Protein AF-A0A1J1JKP6-F1 (afdb_monomer_lite)

Secondary structure (DSSP, 8-state):
-------PPP-----TTGGGTS------HHHHHHHHHHHHHHHHHHHHHHHHHHTT-EEE--SSSSPPEEE--HHHHHHHTT--EEEHHHHHHHHEEE-S-SSSB--SEEEETTEEEETTEEEEEES-HHHHHHHHHHTHHHHTTT-BHHHHHHH-EEESSHHHHHHHHHHHHHHHHHHHHHHHHHHHHHHHHHHHHHHHH--

Radius of gyration: 25.85 Å; chains: 1; bounding box: 68×43×67 Å

Sequence (203 aa):
MRAGSDEKPAKSRIYPDDLKEFPIKNIPFKQQKPLINCVDILVEGNWEIYQYCQEGHQIKFDYDPKEPQIKINFLRVFEQLNLPTWSFLNAEPQRVEVIGDRDQPITKVKVNGDQLYLGKMPLLRSDSPLVLEYLKSYLPQFEQQGLTWTDLLSSGKIPKEDAGIEAIFAECDRLRETINRKIETLRQTYQELNQKVNQLYLV

pLDDT: mean 81.62, std 15.43, range [29.94, 96.94]

Structure (mmCIF, N/CA/C/O backbone):
data_AF-A0A1J1JKP6-F1
#
_entry.id   AF-A0A1J1JKP6-F1
#
loop_
_atom_site.group_PDB
_atom_site.id
_atom_site.type_symbol
_atom_site.label_atom_id
_atom_site.label_alt_id
_atom_site.label_comp_id
_atom_site.label_asym_id
_atom_site.label_entity_id
_atom_site.label_seq_id
_atom_site.pdbx_PDB_ins_code
_atom_site.Cartn_x
_atom_site.Cartn_y
_atom_site.Cartn_z
_atom_site.occupancy
_atom_site.B_iso_or_equiv
_atom_site.auth_seq_id
_atom_site.auth_comp_id
_atom_site.auth_asym_id
_atom_site.auth_atom_id
_atom_site.pdbx_PDB_model_num
ATOM 1 N N . MET A 1 1 ? 47.697 31.577 -7.348 1.00 42.59 1 MET A N 1
ATOM 2 C CA . MET A 1 1 ? 47.067 30.248 -7.492 1.00 42.59 1 MET A CA 1
ATOM 3 C C . MET A 1 1 ? 45.761 30.237 -6.715 1.00 42.59 1 MET A C 1
ATOM 5 O O . MET A 1 1 ? 45.803 30.342 -5.498 1.00 42.59 1 MET A O 1
ATOM 9 N N . ARG A 1 2 ? 44.620 30.163 -7.402 1.00 29.94 2 ARG A N 1
ATOM 10 C CA . ARG A 1 2 ? 43.339 29.732 -6.829 1.00 29.94 2 ARG A CA 1
ATOM 11 C C . ARG A 1 2 ? 42.618 28.940 -7.915 1.00 29.94 2 ARG A C 1
ATOM 13 O O . ARG A 1 2 ? 42.231 29.511 -8.927 1.00 29.94 2 ARG A O 1
ATOM 20 N N . ALA A 1 3 ? 42.557 27.627 -7.722 1.00 39.03 3 ALA A N 1
ATOM 21 C CA . ALA A 1 3 ? 41.694 26.738 -8.478 1.00 39.03 3 ALA A CA 1
ATOM 22 C C . ALA A 1 3 ? 40.255 26.985 -8.011 1.00 39.03 3 ALA A C 1
ATOM 24 O O . ALA A 1 3 ? 39.976 26.934 -6.815 1.00 39.03 3 ALA A O 1
ATOM 25 N N . GLY A 1 4 ? 39.378 27.305 -8.952 1.00 32.84 4 GLY A N 1
ATOM 26 C CA . GLY A 1 4 ? 37.944 27.440 -8.742 1.00 32.84 4 GLY A CA 1
ATOM 27 C C . GLY A 1 4 ? 37.257 26.961 -10.007 1.00 32.84 4 GLY A C 1
ATOM 28 O O . GLY A 1 4 ? 36.943 27.761 -10.882 1.00 32.84 4 GLY A O 1
ATOM 29 N N . SER A 1 5 ? 37.125 25.645 -10.149 1.00 39.59 5 SER A N 1
ATOM 30 C CA . SER A 1 5 ? 36.312 25.030 -11.191 1.00 39.59 5 SER A CA 1
ATOM 31 C C . SER A 1 5 ? 34.851 25.036 -10.736 1.00 39.59 5 SER A C 1
ATOM 33 O O . SER A 1 5 ? 34.348 24.034 -10.235 1.00 39.59 5 SER A O 1
ATOM 35 N N . ASP A 1 6 ? 34.179 26.177 -10.897 1.00 44.56 6 ASP A N 1
ATOM 36 C CA . ASP A 1 6 ? 32.718 26.215 -11.008 1.00 44.56 6 ASP A CA 1
ATOM 37 C C . ASP A 1 6 ? 32.351 25.737 -12.422 1.00 44.56 6 ASP A C 1
ATOM 39 O O . ASP A 1 6 ? 32.068 26.530 -13.327 1.00 44.56 6 ASP A O 1
ATOM 43 N N . GLU A 1 7 ? 32.403 24.423 -12.645 1.00 42.84 7 GLU A N 1
ATOM 44 C CA . GLU A 1 7 ? 31.813 23.820 -13.839 1.00 42.84 7 GLU A CA 1
ATOM 45 C C . GLU A 1 7 ? 30.289 23.909 -13.724 1.00 42.84 7 GLU A C 1
ATOM 47 O O . GLU A 1 7 ? 29.612 23.080 -13.117 1.00 42.84 7 GLU A O 1
ATOM 52 N N . LYS A 1 8 ? 29.730 24.970 -14.309 1.00 42.38 8 LYS A N 1
ATOM 53 C CA . LYS A 1 8 ? 28.296 25.046 -14.589 1.00 42.38 8 LYS A CA 1
ATOM 54 C C . LYS A 1 8 ? 27.924 23.873 -15.505 1.00 42.38 8 LYS A C 1
ATOM 56 O O . LYS A 1 8 ? 28.594 23.702 -16.525 1.00 42.38 8 LYS A O 1
ATOM 61 N N . PRO A 1 9 ? 26.846 23.118 -15.224 1.00 40.94 9 PRO A N 1
ATOM 62 C CA . PRO A 1 9 ? 26.402 22.071 -16.132 1.00 40.94 9 PRO A CA 1
ATOM 63 C C . PRO A 1 9 ? 26.082 22.699 -17.490 1.00 40.94 9 PRO A C 1
ATOM 65 O O . PRO A 1 9 ? 25.377 23.712 -17.573 1.00 40.94 9 PRO A O 1
ATOM 68 N N . ALA A 1 10 ? 26.652 22.123 -18.549 1.00 44.00 10 ALA A N 1
ATOM 69 C CA . ALA A 1 10 ? 26.447 22.578 -19.913 1.00 44.00 10 ALA A CA 1
ATOM 70 C C . ALA A 1 10 ? 24.941 22.630 -20.205 1.00 44.00 10 ALA A C 1
ATOM 72 O O . ALA A 1 10 ? 24.232 21.628 -20.109 1.00 44.00 10 ALA A O 1
ATOM 73 N N . LYS A 1 11 ? 24.435 23.820 -20.542 1.00 41.12 11 LYS A N 1
ATOM 74 C CA . LYS A 1 11 ? 23.071 23.968 -21.049 1.00 41.12 11 LYS A CA 1
ATOM 75 C C . LYS A 1 11 ? 23.008 23.220 -22.377 1.00 41.12 11 LYS A C 1
ATOM 77 O O . LYS A 1 11 ? 23.526 23.724 -23.368 1.00 41.12 11 LYS A O 1
ATOM 82 N N . SER A 1 12 ? 22.377 22.047 -22.389 1.00 46.66 12 SER A N 1
ATOM 83 C CA . SER A 1 12 ? 21.969 21.377 -23.624 1.00 46.66 12 SER A CA 1
ATOM 84 C C . SER A 1 12 ? 20.969 22.285 -24.340 1.00 46.66 12 SER A C 1
ATOM 86 O O . SER A 1 12 ? 19.789 22.352 -23.999 1.00 46.66 12 SER A O 1
ATOM 88 N N . ARG A 1 13 ? 21.486 23.099 -25.255 1.00 45.66 13 ARG A N 1
ATOM 89 C CA . ARG A 1 13 ? 20.724 23.914 -26.193 1.00 45.66 13 ARG A CA 1
ATOM 90 C C . ARG A 1 13 ? 21.012 23.341 -27.569 1.00 45.66 13 ARG A C 1
ATOM 92 O O . ARG A 1 13 ? 21.870 23.854 -28.268 1.00 45.66 13 ARG A O 1
ATOM 99 N N . ILE A 1 14 ? 20.343 22.242 -27.894 1.00 48.50 14 ILE A N 1
ATOM 100 C CA . ILE A 1 14 ? 20.217 21.797 -29.279 1.00 48.50 14 ILE A CA 1
ATOM 101 C C . ILE A 1 14 ? 18.978 22.513 -29.815 1.00 48.50 14 ILE A C 1
ATOM 103 O O . ILE A 1 14 ? 17.863 22.260 -29.353 1.00 48.50 14 ILE A O 1
ATOM 107 N N . TYR A 1 15 ? 19.177 23.471 -30.713 1.00 50.16 15 TYR A N 1
ATOM 108 C CA . TYR A 1 15 ? 18.112 24.170 -31.417 1.00 50.16 15 TYR A CA 1
ATOM 109 C C . TYR A 1 15 ? 17.655 23.355 -32.640 1.00 50.16 15 TYR A C 1
ATOM 111 O O . TYR A 1 15 ? 18.422 22.560 -33.180 1.00 50.16 15 TYR A O 1
ATOM 119 N N . PRO A 1 16 ? 16.414 23.542 -33.123 1.00 48.09 16 PRO A N 1
ATOM 120 C CA . PRO A 1 16 ? 15.900 22.822 -34.292 1.00 48.09 16 PRO A CA 1
ATOM 121 C C . PRO A 1 16 ? 16.746 22.988 -35.564 1.00 48.09 16 PRO A C 1
ATOM 123 O O . PRO A 1 16 ? 16.753 22.095 -36.406 1.00 48.09 16 PRO A O 1
ATOM 126 N N . ASP A 1 17 ? 17.468 24.105 -35.699 1.00 50.25 17 ASP A N 1
ATOM 127 C CA . ASP A 1 17 ? 18.387 24.332 -36.818 1.00 50.25 17 ASP A CA 1
ATOM 128 C C . ASP A 1 17 ? 19.737 23.614 -36.646 1.00 50.25 17 ASP A C 1
ATOM 130 O O . ASP A 1 17 ? 20.327 23.225 -37.652 1.00 50.25 17 ASP A O 1
ATOM 134 N N . ASP A 1 18 ? 20.161 23.304 -35.414 1.00 51.25 18 ASP A N 1
ATOM 135 C CA . ASP A 1 18 ? 21.375 22.514 -35.146 1.00 51.25 18 ASP A CA 1
ATOM 136 C C . ASP A 1 18 ? 21.209 21.061 -35.635 1.00 51.25 18 ASP A C 1
ATOM 138 O O . ASP A 1 18 ? 22.176 20.399 -35.999 1.00 51.25 18 ASP A O 1
ATOM 142 N N . LEU A 1 19 ? 19.966 20.566 -35.731 1.00 47.78 19 LEU A N 1
ATOM 143 C CA . LEU A 1 19 ? 19.640 19.241 -36.281 1.00 47.78 19 LEU A CA 1
ATOM 144 C C . LEU A 1 19 ? 19.913 19.115 -37.791 1.00 47.78 19 LEU A C 1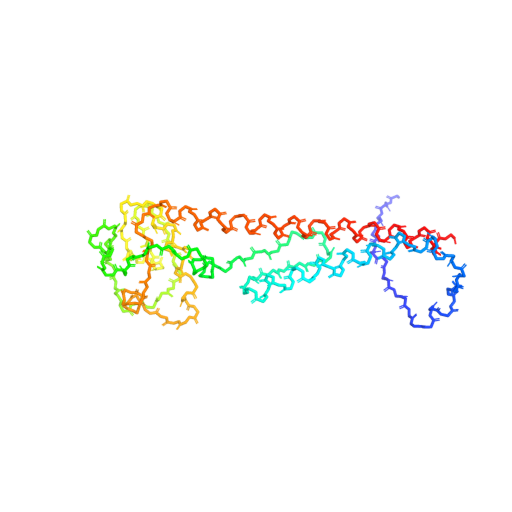
ATOM 146 O O . LEU A 1 19 ? 19.980 17.992 -38.289 1.00 47.78 19 LEU A O 1
ATOM 150 N N . LYS A 1 20 ? 20.077 20.228 -38.524 1.00 49.50 20 LYS A N 1
ATOM 151 C CA . LYS A 1 20 ? 20.495 20.213 -39.940 1.00 49.50 20 LYS A CA 1
ATOM 152 C C . LYS A 1 20 ? 22.006 20.032 -40.103 1.00 49.50 20 LYS A C 1
ATOM 154 O O . LYS A 1 20 ? 22.441 19.613 -41.172 1.00 49.50 20 LYS A O 1
ATOM 159 N N . GLU A 1 21 ? 22.790 20.350 -39.071 1.00 46.09 21 GLU A N 1
ATOM 160 C CA . GLU A 1 21 ? 24.254 20.240 -39.085 1.00 46.09 21 GLU A CA 1
ATOM 161 C C . GLU A 1 21 ? 24.751 18.862 -38.632 1.00 46.09 21 GLU A C 1
ATOM 163 O O . GLU A 1 21 ? 25.872 18.469 -38.961 1.00 46.09 21 GLU A O 1
ATOM 168 N N . PHE A 1 22 ? 23.915 18.076 -37.943 1.00 46.56 22 PHE A N 1
ATOM 169 C CA . PHE A 1 22 ? 24.232 16.678 -37.678 1.00 46.56 22 PHE A CA 1
ATOM 170 C C . PHE A 1 22 ? 24.076 15.872 -38.969 1.00 46.56 22 PHE A C 1
ATOM 172 O O . PHE A 1 22 ? 22.972 15.811 -39.519 1.00 46.56 22 PHE A O 1
ATOM 179 N N . PRO A 1 23 ? 25.138 15.212 -39.470 1.00 48.88 23 PRO A N 1
ATOM 180 C CA . PRO A 1 23 ? 24.988 14.329 -40.609 1.00 48.88 23 PRO A CA 1
ATOM 181 C C . PRO A 1 23 ? 23.936 13.284 -40.243 1.00 48.88 23 PRO A C 1
ATOM 183 O O . PRO A 1 23 ? 24.096 12.555 -39.260 1.00 48.88 23 PRO A O 1
ATOM 186 N N . ILE A 1 24 ? 22.865 13.203 -41.039 1.00 51.28 24 ILE A N 1
ATOM 187 C CA . ILE A 1 24 ? 21.958 12.055 -41.035 1.00 51.28 24 ILE A CA 1
ATOM 188 C C . ILE A 1 24 ? 22.806 10.885 -41.533 1.00 51.28 24 ILE A C 1
ATOM 190 O O . ILE A 1 24 ? 22.853 10.573 -42.723 1.00 51.28 24 ILE A O 1
ATOM 194 N N . LYS A 1 25 ? 23.604 10.304 -40.633 1.00 59.59 25 LYS A N 1
ATOM 195 C CA . LYS A 1 25 ? 24.435 9.148 -40.934 1.00 59.59 25 LYS A CA 1
ATOM 196 C C . LYS A 1 25 ? 23.468 8.066 -41.412 1.00 59.59 25 LYS A C 1
ATOM 198 O O . LYS A 1 25 ? 22.523 7.726 -40.701 1.00 59.59 25 LYS A O 1
ATOM 203 N N . ASN A 1 26 ? 23.706 7.518 -42.604 1.00 67.38 26 ASN A N 1
ATOM 204 C CA . ASN A 1 26 ? 23.056 6.290 -43.065 1.00 67.38 26 ASN A CA 1
ATOM 205 C C . ASN A 1 26 ? 23.567 5.120 -42.206 1.00 67.38 26 ASN A C 1
ATOM 207 O O . ASN A 1 26 ? 24.400 4.326 -42.637 1.00 67.38 26 ASN A O 1
ATOM 211 N N . ILE A 1 27 ? 23.129 5.061 -40.948 1.00 70.56 27 ILE A N 1
ATOM 212 C CA . ILE A 1 27 ? 23.484 4.008 -40.000 1.00 70.56 27 ILE A CA 1
ATOM 213 C C . ILE A 1 27 ? 22.711 2.755 -40.424 1.00 70.56 27 ILE A C 1
ATOM 215 O O . ILE A 1 27 ? 21.482 2.802 -40.484 1.00 70.56 27 ILE A O 1
ATOM 219 N N . PRO A 1 28 ? 23.368 1.622 -40.711 1.00 79.62 28 PRO A N 1
ATOM 220 C CA . PRO A 1 28 ? 22.673 0.391 -41.061 1.00 79.62 28 PRO A CA 1
ATOM 221 C C . PRO A 1 28 ? 21.718 -0.061 -39.951 1.00 79.62 28 PRO A C 1
ATOM 223 O O . PRO A 1 28 ? 22.061 -0.003 -38.770 1.00 79.62 28 PRO A O 1
ATOM 226 N N . PHE A 1 29 ? 20.561 -0.619 -40.315 1.00 79.12 29 PHE A N 1
ATOM 227 C CA . PHE A 1 29 ? 19.555 -1.101 -39.354 1.00 79.12 29 PHE A CA 1
ATOM 228 C C . PHE A 1 29 ? 20.133 -2.035 -38.276 1.00 79.12 29 PHE A C 1
ATOM 230 O O . PHE A 1 29 ? 19.792 -1.928 -37.101 1.00 79.12 29 PHE A O 1
ATOM 237 N N . LYS A 1 30 ? 21.083 -2.906 -38.646 1.00 82.19 30 LYS A N 1
ATOM 238 C CA . LYS A 1 30 ? 21.771 -3.804 -37.703 1.00 82.19 30 LYS A CA 1
ATOM 239 C C . LYS A 1 30 ? 22.471 -3.048 -36.562 1.00 82.19 30 LYS A C 1
ATOM 241 O O . LYS A 1 30 ? 22.503 -3.548 -35.444 1.00 82.19 30 LYS A O 1
ATOM 246 N N . GLN A 1 31 ? 23.010 -1.860 -36.837 1.00 78.56 31 GLN A N 1
ATOM 247 C CA . GLN A 1 31 ? 23.655 -0.998 -35.842 1.00 78.56 31 GLN A CA 1
ATOM 248 C C . GLN A 1 31 ? 22.637 -0.167 -35.045 1.00 78.56 31 GLN A C 1
ATOM 250 O O . GLN A 1 31 ? 22.904 0.173 -33.898 1.00 78.56 31 GLN A O 1
ATOM 255 N N . GLN A 1 32 ? 21.455 0.108 -35.610 1.00 79.00 32 GLN A N 1
ATOM 256 C CA . GLN A 1 32 ? 20.355 0.786 -34.909 1.00 79.00 32 GLN A CA 1
ATOM 257 C C . GLN A 1 32 ? 19.575 -0.148 -33.970 1.00 79.00 32 GLN A C 1
ATOM 259 O O . GLN A 1 32 ? 18.991 0.307 -32.989 1.00 79.00 32 GLN A O 1
ATOM 264 N N . LYS A 1 33 ? 19.559 -1.460 -34.241 1.00 84.75 33 LYS A N 1
ATOM 265 C CA . LYS A 1 33 ? 18.739 -2.433 -33.504 1.00 84.75 33 LYS A CA 1
ATOM 266 C C . LYS A 1 33 ? 18.931 -2.403 -31.975 1.00 84.75 33 LYS A C 1
ATOM 268 O O . LYS A 1 33 ? 17.919 -2.443 -31.281 1.00 84.75 33 LYS A O 1
ATOM 273 N N . PRO A 1 34 ? 20.155 -2.281 -31.420 1.00 85.38 34 PRO A N 1
ATOM 274 C CA . PRO A 1 34 ? 20.339 -2.152 -29.973 1.00 85.38 34 PRO A CA 1
ATOM 275 C C . PRO A 1 34 ? 19.698 -0.891 -29.381 1.00 85.38 34 PRO A C 1
ATOM 277 O O . PRO A 1 34 ? 19.201 -0.944 -28.264 1.00 85.38 34 PRO A O 1
ATOM 280 N N . LEU A 1 35 ? 19.692 0.224 -30.121 1.00 85.00 35 LEU A N 1
ATOM 281 C CA . LEU A 1 35 ? 19.050 1.470 -29.696 1.00 85.00 35 LEU A CA 1
ATOM 282 C C . LEU A 1 35 ? 17.526 1.322 -29.688 1.00 85.00 35 LEU A C 1
ATOM 284 O O . LEU A 1 35 ? 16.888 1.684 -28.706 1.00 85.00 35 LEU A O 1
ATOM 288 N N . ILE A 1 36 ? 16.965 0.725 -30.745 1.00 85.06 36 ILE A N 1
ATOM 289 C CA . ILE A 1 36 ? 15.527 0.429 -30.841 1.00 85.06 36 ILE A CA 1
ATOM 290 C C . ILE A 1 36 ? 15.081 -0.438 -29.660 1.00 85.06 36 ILE A C 1
ATOM 292 O O . ILE A 1 36 ? 14.120 -0.090 -28.989 1.00 85.06 36 ILE A O 1
ATOM 296 N N . ASN A 1 37 ? 15.825 -1.501 -29.340 1.00 89.06 37 ASN A N 1
ATOM 297 C CA . ASN A 1 37 ? 15.482 -2.373 -28.215 1.00 89.06 37 ASN A CA 1
ATOM 298 C C . ASN A 1 37 ? 15.457 -1.618 -26.867 1.00 89.06 37 ASN A C 1
ATOM 300 O O . ASN A 1 37 ? 14.581 -1.878 -26.049 1.00 89.06 37 ASN A O 1
ATOM 304 N N . CYS A 1 38 ? 16.386 -0.681 -26.626 1.00 88.31 38 CYS A N 1
ATOM 305 C CA . CYS A 1 38 ? 16.344 0.158 -25.421 1.00 88.31 38 CYS A CA 1
ATOM 306 C C . CYS A 1 38 ? 15.088 1.043 -25.399 1.00 88.31 38 CYS A C 1
ATOM 308 O O . CYS A 1 38 ? 14.456 1.173 -24.356 1.00 88.31 38 CYS A O 1
ATOM 310 N N . VAL A 1 39 ? 14.708 1.634 -26.538 1.00 89.75 39 VAL A N 1
ATOM 311 C CA . VAL A 1 39 ? 13.482 2.443 -26.638 1.00 89.75 39 VAL A CA 1
ATOM 312 C C . VAL A 1 39 ? 12.240 1.592 -26.373 1.00 89.75 39 VAL A C 1
ATOM 314 O O . VAL A 1 39 ? 11.380 2.024 -25.610 1.00 89.75 39 VAL A O 1
ATOM 317 N N . ASP A 1 40 ? 12.167 0.382 -26.928 1.00 91.62 40 ASP A N 1
ATOM 318 C CA . ASP A 1 40 ? 11.042 -0.535 -26.716 1.00 91.62 40 ASP A CA 1
ATOM 319 C C . ASP A 1 40 ? 10.858 -0.860 -25.218 1.00 91.62 40 ASP A C 1
ATOM 321 O O . ASP A 1 40 ? 9.750 -0.745 -24.695 1.00 91.62 40 ASP A O 1
ATOM 325 N N . ILE A 1 41 ? 11.952 -1.155 -24.498 1.00 92.19 41 ILE A N 1
ATOM 326 C CA . ILE A 1 41 ? 11.935 -1.399 -23.041 1.00 92.19 41 ILE A CA 1
ATOM 327 C C . ILE A 1 41 ? 11.430 -0.171 -22.271 1.00 92.19 41 ILE A C 1
ATOM 329 O O . ILE A 1 41 ? 10.643 -0.302 -21.332 1.00 92.19 41 ILE A O 1
ATOM 333 N N . LEU A 1 42 ? 11.870 1.032 -22.654 1.00 91.62 42 LEU A N 1
ATOM 334 C CA . LEU A 1 42 ? 11.419 2.270 -22.011 1.00 91.62 42 LEU A CA 1
ATOM 335 C C . LEU A 1 42 ? 9.924 2.511 -22.233 1.00 91.62 42 LEU A C 1
ATOM 337 O O . LEU A 1 42 ? 9.236 2.955 -21.315 1.00 91.62 42 LEU A O 1
ATOM 341 N N . VAL A 1 43 ? 9.412 2.232 -23.433 1.00 89.19 43 VAL A N 1
ATOM 342 C CA . VAL A 1 43 ? 7.981 2.359 -23.744 1.00 89.19 43 VAL A CA 1
ATOM 343 C C . VAL A 1 43 ? 7.163 1.392 -22.892 1.00 89.19 43 VAL A C 1
ATOM 345 O O . VAL A 1 43 ? 6.204 1.815 -22.249 1.00 89.19 43 VAL A O 1
ATOM 348 N N . GLU A 1 44 ? 7.560 0.122 -22.841 1.00 93.12 44 GLU A N 1
ATOM 349 C CA . GLU A 1 44 ? 6.873 -0.901 -22.049 1.00 93.12 44 GLU A CA 1
ATOM 350 C C . GLU A 1 44 ? 6.881 -0.563 -20.552 1.00 93.12 44 GLU A C 1
ATOM 352 O O . GLU A 1 44 ? 5.828 -0.519 -19.915 1.00 93.12 44 GLU A O 1
ATOM 357 N N . GLY A 1 45 ? 8.046 -0.231 -19.991 1.00 91.56 45 GLY A N 1
ATOM 358 C CA . GLY A 1 45 ? 8.148 0.081 -18.567 1.00 91.56 45 GLY A CA 1
ATOM 359 C C . GLY A 1 45 ? 7.398 1.358 -18.173 1.00 91.56 45 GLY A C 1
ATOM 360 O O . GLY A 1 45 ? 6.794 1.401 -17.102 1.00 91.56 45 GLY A O 1
ATOM 361 N N . ASN A 1 46 ? 7.357 2.375 -19.039 1.00 88.69 46 ASN A N 1
ATOM 362 C CA . ASN A 1 46 ? 6.520 3.556 -18.805 1.00 88.69 46 ASN A CA 1
ATOM 363 C C . ASN A 1 46 ? 5.026 3.206 -18.809 1.00 88.69 46 ASN A C 1
ATOM 365 O O . ASN A 1 46 ? 4.268 3.786 -18.025 1.00 88.69 46 ASN A O 1
ATOM 369 N N . TRP A 1 47 ? 4.598 2.242 -19.633 1.00 92.56 47 TRP A N 1
ATOM 370 C CA . TRP A 1 47 ? 3.217 1.768 -19.595 1.00 92.56 47 TRP A CA 1
ATOM 371 C C . TRP A 1 47 ? 2.865 1.056 -18.294 1.00 92.56 47 TRP A C 1
ATOM 373 O O . TRP A 1 47 ? 1.789 1.305 -17.754 1.00 92.56 47 TRP A O 1
ATOM 383 N N . GLU A 1 48 ? 3.758 0.238 -17.745 1.00 92.00 48 GLU A N 1
ATOM 384 C CA . GLU A 1 48 ? 3.531 -0.395 -16.440 1.00 92.00 48 GLU A CA 1
ATOM 385 C C . GLU A 1 48 ? 3.418 0.638 -15.307 1.00 92.00 48 GLU A C 1
ATOM 387 O O . GLU A 1 48 ? 2.506 0.568 -14.485 1.00 92.00 48 GLU A O 1
ATOM 392 N N . ILE A 1 49 ? 4.289 1.656 -15.283 1.00 91.50 49 ILE A N 1
ATOM 393 C CA . ILE A 1 49 ? 4.190 2.750 -14.299 1.00 91.50 49 ILE A CA 1
ATOM 394 C C . ILE A 1 49 ? 2.861 3.498 -14.446 1.00 91.50 49 ILE A C 1
ATOM 396 O O . ILE A 1 49 ? 2.205 3.809 -13.450 1.00 91.50 49 ILE A O 1
ATOM 400 N N . TYR A 1 50 ? 2.429 3.751 -15.681 1.00 91.81 50 TYR A N 1
ATOM 401 C CA . TYR A 1 50 ? 1.129 4.357 -15.944 1.00 91.81 50 TYR A CA 1
ATOM 402 C C . TYR A 1 50 ? -0.031 3.488 -15.446 1.00 91.81 50 TYR A C 1
ATOM 404 O O . TYR A 1 50 ? -0.976 4.031 -14.873 1.00 91.81 50 TYR A O 1
ATOM 412 N N . GLN A 1 51 ? 0.040 2.162 -15.605 1.00 93.38 51 GLN A N 1
ATOM 413 C CA . GLN A 1 51 ? -0.966 1.244 -15.070 1.00 93.38 51 GLN A CA 1
ATOM 414 C C . GLN A 1 51 ? -1.079 1.383 -13.552 1.00 93.38 51 GLN A C 1
ATOM 416 O O . GLN A 1 51 ? -2.179 1.632 -13.071 1.00 93.38 51 GLN A O 1
ATOM 421 N N . TYR A 1 52 ? 0.027 1.370 -12.803 1.00 93.25 52 TYR A N 1
ATOM 422 C CA . TYR A 1 52 ? -0.024 1.601 -11.353 1.00 93.25 52 TYR A CA 1
ATOM 423 C C . TYR A 1 52 ? -0.651 2.960 -10.985 1.00 93.25 52 TYR A C 1
ATOM 425 O O . TYR A 1 52 ? -1.396 3.072 -10.010 1.00 93.25 52 TYR A O 1
ATOM 433 N N . CYS A 1 53 ? -0.414 4.005 -11.780 1.00 91.62 53 CYS A N 1
ATOM 434 C CA . CYS A 1 53 ? -1.076 5.296 -11.582 1.00 91.62 53 CYS A CA 1
ATOM 435 C C . CYS A 1 53 ? -2.590 5.239 -11.853 1.00 91.62 53 CYS A C 1
ATOM 437 O O . CYS A 1 53 ? -3.361 5.822 -11.092 1.00 91.62 53 CYS A O 1
ATOM 439 N N . GLN A 1 54 ? -3.041 4.521 -12.890 1.00 90.81 54 GLN A N 1
ATOM 440 C CA . GLN A 1 54 ? -4.472 4.234 -13.110 1.00 90.81 54 GLN A CA 1
ATOM 441 C C . GLN A 1 54 ? -5.053 3.390 -11.978 1.00 90.81 54 GLN A C 1
ATOM 443 O O . GLN A 1 54 ? -6.233 3.492 -11.631 1.00 90.81 54 GLN A O 1
ATOM 448 N N . GLU A 1 55 ? -4.198 2.598 -11.339 1.00 90.00 55 GLU A N 1
ATOM 449 C CA . GLU A 1 55 ? -4.547 1.900 -10.125 1.00 90.00 55 GLU A CA 1
ATOM 450 C C . GLU A 1 55 ? -4.637 2.834 -8.896 1.00 90.00 55 GLU A C 1
ATOM 452 O O . GLU A 1 55 ? -4.970 2.429 -7.791 1.00 90.00 55 GLU A O 1
ATOM 457 N N . GLY A 1 56 ? -4.447 4.140 -9.054 1.00 89.56 56 GLY A N 1
ATOM 458 C CA . GLY A 1 56 ? -4.576 5.109 -7.971 1.00 89.56 56 GLY A CA 1
ATOM 459 C C . GLY A 1 56 ? -3.367 5.146 -7.036 1.00 89.56 56 GLY A C 1
ATOM 460 O O . GLY A 1 56 ? -3.430 5.827 -6.011 1.00 89.56 56 GLY A O 1
ATOM 461 N N . HIS A 1 57 ? -2.268 4.462 -7.369 1.00 92.25 57 HIS A N 1
ATOM 462 C CA . HIS A 1 57 ? -0.982 4.657 -6.703 1.00 92.25 57 HIS A CA 1
ATOM 463 C C . HIS A 1 57 ? -0.378 5.998 -7.140 1.00 92.25 57 HIS A C 1
ATOM 465 O O . HIS A 1 57 ? -0.466 6.388 -8.302 1.00 92.25 57 HIS A O 1
ATOM 471 N N . GLN A 1 58 ? 0.246 6.727 -6.215 1.00 92.00 58 GLN A N 1
ATOM 472 C CA . GLN A 1 58 ? 0.937 7.973 -6.547 1.00 92.00 58 GLN A CA 1
ATOM 473 C C . GLN A 1 58 ? 2.423 7.673 -6.700 1.00 92.00 58 GLN A C 1
ATOM 475 O O . GLN A 1 58 ? 3.101 7.338 -5.726 1.00 92.00 58 GLN A O 1
ATOM 480 N N . ILE A 1 59 ? 2.920 7.790 -7.926 1.00 90.88 59 ILE A N 1
ATOM 481 C CA . ILE A 1 59 ? 4.315 7.533 -8.271 1.00 90.88 59 ILE A CA 1
ATOM 482 C C . ILE A 1 59 ? 4.884 8.816 -8.861 1.00 90.88 59 ILE A C 1
ATOM 484 O O . ILE A 1 59 ? 4.412 9.302 -9.887 1.00 90.88 59 ILE A O 1
ATOM 488 N N . LYS A 1 60 ? 5.906 9.370 -8.211 1.00 87.81 60 LYS A N 1
ATOM 489 C CA . LYS A 1 60 ? 6.694 10.477 -8.745 1.00 87.81 60 LYS A CA 1
ATOM 490 C C . LYS A 1 60 ? 8.081 9.961 -9.089 1.00 87.81 60 LYS A C 1
ATOM 492 O O . LYS A 1 60 ? 8.930 9.794 -8.211 1.00 87.81 60 LYS A O 1
ATOM 497 N N . PHE A 1 61 ? 8.270 9.707 -10.375 1.00 84.00 61 PHE A N 1
ATOM 498 C CA . PHE A 1 61 ? 9.522 9.264 -10.959 1.00 84.00 61 PHE A CA 1
ATOM 499 C C . PHE A 1 61 ? 9.983 10.295 -11.987 1.00 84.00 61 PHE A C 1
ATOM 501 O O . PHE A 1 61 ? 9.294 10.536 -12.975 1.00 84.00 61 PHE A O 1
ATOM 508 N N . ASP A 1 62 ? 11.151 10.878 -11.737 1.00 75.06 62 ASP A N 1
ATOM 509 C CA . ASP A 1 62 ? 11.874 11.699 -12.700 1.00 75.06 62 ASP A CA 1
ATOM 510 C C . ASP A 1 62 ? 13.113 10.917 -13.169 1.00 75.06 62 ASP A C 1
ATOM 512 O O . ASP A 1 62 ? 13.666 10.100 -12.428 1.00 75.06 62 ASP A O 1
ATOM 516 N N . TYR A 1 63 ? 13.592 11.204 -14.382 1.00 69.25 63 TYR A N 1
ATOM 517 C CA . TYR A 1 63 ? 14.854 10.650 -14.897 1.00 69.25 63 TYR A CA 1
ATOM 518 C C . TYR A 1 63 ? 16.091 11.086 -14.067 1.00 69.25 63 TYR A C 1
ATOM 520 O O . TYR A 1 63 ? 17.165 10.496 -14.169 1.00 69.25 63 TYR A O 1
ATOM 528 N N . ASP A 1 64 ? 15.939 12.106 -13.219 1.00 69.75 64 ASP A N 1
ATOM 529 C CA . ASP A 1 64 ? 16.944 12.567 -12.256 1.00 69.75 64 ASP A CA 1
ATOM 530 C C . ASP A 1 64 ? 17.257 11.465 -11.201 1.00 69.75 64 ASP A C 1
ATOM 532 O O . ASP A 1 64 ? 16.357 10.725 -10.788 1.00 69.75 64 ASP A O 1
ATOM 536 N N . PRO A 1 65 ? 18.517 11.330 -10.736 1.00 61.31 65 PRO A N 1
ATOM 537 C CA . PRO A 1 65 ? 18.936 10.372 -9.702 1.00 61.31 65 PRO A CA 1
ATOM 538 C C . PRO A 1 65 ? 18.214 10.445 -8.345 1.00 61.31 65 PRO A C 1
ATOM 540 O O . PRO A 1 65 ? 18.425 9.562 -7.515 1.00 61.31 65 PRO A O 1
ATOM 543 N N . LYS A 1 66 ? 17.383 11.454 -8.070 1.00 76.81 66 LYS A N 1
ATOM 544 C CA . LYS A 1 66 ? 16.630 11.540 -6.800 1.00 76.81 66 LYS A CA 1
ATOM 545 C C . LYS A 1 66 ? 15.779 10.300 -6.550 1.00 76.81 66 LYS A C 1
ATOM 547 O O . LYS A 1 66 ? 15.142 9.798 -7.465 1.00 76.81 66 LYS A O 1
ATOM 552 N N . GLU A 1 67 ? 15.707 9.824 -5.310 1.00 80.50 67 GLU A N 1
ATOM 553 C CA . GLU A 1 67 ? 14.863 8.670 -4.979 1.00 80.50 67 GLU A CA 1
ATOM 554 C C . GLU A 1 67 ? 13.398 8.893 -5.405 1.00 80.50 67 GLU A C 1
ATOM 556 O O . GLU A 1 67 ? 12.838 9.967 -5.145 1.00 80.50 67 GLU A O 1
ATOM 561 N N . PRO A 1 68 ? 12.773 7.910 -6.083 1.00 85.06 68 PRO A N 1
ATOM 562 C CA . PRO A 1 68 ? 11.386 8.029 -6.500 1.00 85.06 68 PRO A CA 1
ATOM 563 C C . PRO A 1 68 ? 10.473 8.081 -5.274 1.00 85.06 68 PRO A C 1
ATOM 565 O O . PRO A 1 68 ? 10.658 7.350 -4.302 1.00 85.06 68 PRO A O 1
ATOM 568 N N . GLN A 1 69 ? 9.443 8.922 -5.327 1.00 90.00 69 GLN A N 1
ATOM 569 C CA . GLN A 1 69 ? 8.428 8.939 -4.276 1.00 90.00 69 GLN A CA 1
ATOM 570 C C . GLN A 1 69 ? 7.290 8.007 -4.684 1.00 90.00 69 GLN A C 1
ATOM 572 O O . GLN A 1 69 ? 6.606 8.261 -5.675 1.00 90.00 69 GLN A O 1
ATOM 577 N N . ILE A 1 70 ? 7.087 6.935 -3.916 1.00 92.62 70 ILE A N 1
ATOM 578 C CA . ILE A 1 70 ? 6.038 5.940 -4.164 1.00 92.62 70 ILE A CA 1
ATOM 579 C C . ILE A 1 70 ? 5.097 5.895 -2.966 1.00 92.62 70 ILE A C 1
ATOM 581 O O . ILE A 1 70 ? 5.459 5.444 -1.873 1.00 92.62 70 ILE A O 1
ATOM 585 N N . LYS A 1 71 ? 3.852 6.308 -3.190 1.00 92.50 71 LYS A N 1
ATOM 586 C CA . LYS A 1 71 ? 2.760 6.162 -2.233 1.00 92.50 71 LYS A CA 1
ATOM 587 C C . LYS A 1 71 ? 1.741 5.171 -2.779 1.00 92.50 71 LYS A C 1
ATOM 589 O O . LYS A 1 71 ? 1.066 5.421 -3.776 1.00 92.50 71 LYS A O 1
ATOM 594 N N . ILE A 1 72 ? 1.627 4.045 -2.087 1.00 93.75 72 ILE A N 1
ATOM 595 C CA . ILE A 1 72 ? 0.655 3.002 -2.399 1.00 93.75 72 ILE A CA 1
ATOM 596 C C . ILE A 1 72 ? -0.716 3.421 -1.863 1.00 93.75 72 ILE A C 1
ATOM 598 O O . ILE A 1 72 ? -0.824 3.914 -0.738 1.00 93.75 72 ILE A O 1
ATOM 602 N N . ASN A 1 73 ? -1.761 3.247 -2.674 1.00 91.69 73 ASN A N 1
ATOM 603 C CA . ASN A 1 73 ? -3.133 3.435 -2.233 1.00 91.69 73 ASN A CA 1
ATOM 604 C C . ASN A 1 73 ? -3.557 2.258 -1.351 1.00 91.69 73 ASN A C 1
ATOM 606 O O . ASN A 1 73 ? -3.891 1.182 -1.844 1.00 91.69 73 ASN A O 1
ATOM 610 N N . PHE A 1 74 ? -3.531 2.493 -0.043 1.00 90.88 74 PHE A N 1
ATOM 611 C CA . PHE A 1 74 ? -3.844 1.490 0.967 1.00 90.88 74 PHE A CA 1
ATOM 612 C C . PHE A 1 74 ? -5.270 0.932 0.831 1.00 90.88 74 PHE A C 1
ATOM 614 O O . PHE A 1 74 ? -5.459 -0.277 0.914 1.00 90.88 74 PHE A O 1
ATOM 621 N N . LEU A 1 75 ? -6.262 1.791 0.555 1.00 88.75 75 LEU A N 1
ATOM 622 C CA . LEU A 1 75 ? -7.665 1.376 0.414 1.00 88.75 75 LEU A CA 1
ATOM 623 C C . LEU A 1 75 ? -7.867 0.436 -0.772 1.00 88.75 75 LEU A C 1
ATOM 625 O O . LEU A 1 75 ? -8.593 -0.546 -0.660 1.00 88.75 75 LEU A O 1
ATOM 629 N N . ARG A 1 76 ? -7.172 0.685 -1.884 1.00 90.75 76 ARG A N 1
ATOM 630 C CA . ARG A 1 76 ? -7.263 -0.200 -3.045 1.00 90.75 76 ARG A CA 1
ATOM 631 C C . ARG A 1 76 ? -6.656 -1.573 -2.778 1.00 90.75 76 ARG A C 1
ATOM 633 O O . ARG A 1 76 ? -7.260 -2.571 -3.150 1.00 90.75 76 ARG A O 1
ATOM 640 N N . VAL A 1 77 ? -5.496 -1.628 -2.119 1.00 93.50 77 VAL A N 1
ATOM 641 C CA . VAL A 1 77 ? -4.883 -2.908 -1.719 1.00 93.5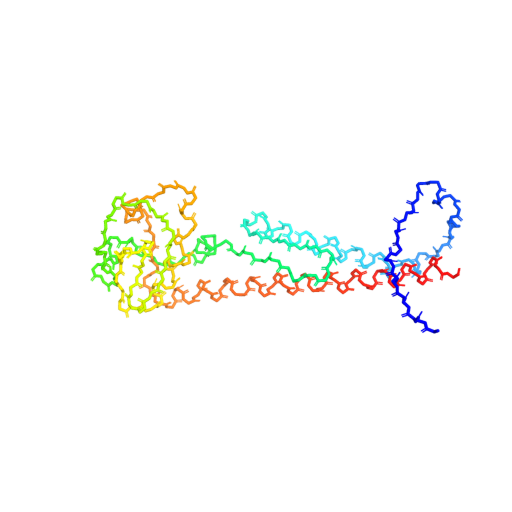0 77 VAL A CA 1
ATOM 642 C C . VAL A 1 77 ? -5.831 -3.671 -0.798 1.00 93.50 77 VAL A C 1
ATOM 644 O O . VAL A 1 77 ? -6.079 -4.858 -0.996 1.00 93.50 77 VAL A O 1
ATOM 647 N N . PHE A 1 78 ? -6.417 -2.970 0.171 1.00 92.00 78 PHE A N 1
ATOM 648 C CA . PHE A 1 78 ? -7.401 -3.544 1.076 1.00 92.00 78 PHE A CA 1
ATOM 649 C C . PHE A 1 78 ? -8.610 -4.143 0.336 1.00 92.00 78 PHE A C 1
ATOM 651 O O . PHE A 1 78 ? -9.002 -5.274 0.620 1.00 92.00 78 PHE A O 1
ATOM 658 N N . GLU A 1 79 ? -9.172 -3.427 -0.639 1.00 89.88 79 GLU A N 1
ATOM 659 C CA . GLU A 1 79 ? -10.288 -3.908 -1.463 1.00 89.88 79 GLU A CA 1
ATOM 660 C C . GLU A 1 79 ? -9.902 -5.106 -2.344 1.00 89.88 79 GLU A C 1
ATOM 662 O O . GLU A 1 79 ? -10.675 -6.057 -2.459 1.00 89.88 79 GLU A O 1
ATOM 667 N N . GLN A 1 80 ? -8.701 -5.097 -2.930 1.00 92.31 80 GLN A N 1
ATOM 668 C CA . GLN A 1 80 ? -8.209 -6.161 -3.813 1.00 92.31 80 GLN A CA 1
ATOM 669 C C . GLN A 1 80 ? -8.005 -7.495 -3.090 1.00 92.31 80 GLN A C 1
ATOM 671 O O . GLN A 1 80 ? -8.279 -8.548 -3.664 1.00 92.31 80 GLN A O 1
ATOM 676 N N . LEU A 1 81 ? -7.546 -7.464 -1.837 1.00 94.00 81 LEU A N 1
ATOM 677 C CA . LEU A 1 81 ? -7.303 -8.680 -1.056 1.00 94.00 81 LEU A CA 1
ATOM 678 C C . LEU A 1 81 ? -8.593 -9.376 -0.593 1.00 94.00 81 LEU A C 1
ATOM 680 O O . LEU A 1 81 ? -8.530 -10.524 -0.158 1.00 94.00 81 LEU A O 1
ATOM 684 N N . ASN A 1 82 ? -9.753 -8.710 -0.694 1.00 90.94 82 ASN A N 1
ATOM 685 C CA . ASN A 1 82 ? -11.078 -9.264 -0.386 1.00 90.94 82 ASN A CA 1
ATOM 686 C C . ASN A 1 82 ? -11.132 -10.035 0.952 1.00 90.94 82 ASN A C 1
ATOM 688 O O . ASN A 1 82 ? -11.652 -11.150 1.049 1.00 90.94 82 ASN A O 1
ATOM 692 N N . LEU A 1 83 ? -10.541 -9.448 1.992 1.00 92.75 83 LEU A N 1
ATOM 693 C CA . LEU A 1 83 ? -10.412 -10.084 3.298 1.00 92.75 83 LEU A CA 1
ATOM 694 C C . LEU A 1 83 ? -11.759 -10.126 4.035 1.00 92.75 83 LEU A C 1
ATOM 696 O O . LEU A 1 83 ? -12.582 -9.220 3.881 1.00 92.75 83 LEU A O 1
ATOM 700 N N . PRO A 1 84 ? -11.999 -11.130 4.896 1.00 92.56 84 PRO A N 1
ATOM 701 C CA . PRO A 1 84 ? -13.144 -11.102 5.788 1.00 92.56 84 PRO A CA 1
ATOM 702 C C . PRO A 1 84 ? -12.979 -9.965 6.804 1.00 92.56 84 PRO A C 1
ATOM 704 O O . PRO A 1 84 ? -11.961 -9.866 7.493 1.00 92.56 84 PRO A O 1
ATOM 707 N N . THR A 1 85 ? -14.010 -9.130 6.935 1.00 92.31 85 THR A N 1
ATOM 708 C CA . THR A 1 85 ? -13.981 -7.946 7.805 1.00 92.31 85 THR A CA 1
ATOM 709 C C . THR A 1 85 ? -15.123 -7.925 8.816 1.00 92.31 85 THR A C 1
ATOM 711 O O . THR A 1 85 ? -16.200 -8.479 8.580 1.00 92.31 85 THR A O 1
ATOM 714 N N . TRP A 1 86 ? -14.906 -7.218 9.918 1.00 89.94 86 TRP A N 1
ATOM 715 C CA . TRP A 1 86 ? -15.942 -6.683 10.792 1.00 89.94 86 TRP A CA 1
ATOM 716 C C . TRP A 1 86 ? -16.218 -5.218 10.454 1.00 89.94 86 TRP A C 1
ATOM 718 O O . TRP A 1 86 ? -15.343 -4.518 9.941 1.00 89.94 86 TRP A O 1
ATOM 728 N N . SER A 1 87 ? -17.430 -4.750 10.758 1.00 86.50 87 SER A N 1
ATOM 729 C CA . SER A 1 87 ? -17.646 -3.314 10.932 1.00 86.50 87 SER A CA 1
ATOM 730 C C . SER A 1 87 ? -16.934 -2.857 12.202 1.00 86.50 87 SER A C 1
ATOM 732 O O . SER A 1 87 ? -16.734 -3.650 13.128 1.00 86.50 87 SER A O 1
ATOM 734 N N . PHE A 1 88 ? -16.581 -1.578 12.267 1.00 84.06 88 PHE A N 1
ATOM 735 C CA . PHE A 1 88 ? -15.960 -1.014 13.463 1.00 84.06 88 PHE A CA 1
ATOM 736 C C . PHE A 1 88 ? -16.825 -1.213 14.713 1.00 84.06 88 PHE A C 1
ATOM 738 O O . PHE A 1 88 ? -16.285 -1.634 15.723 1.00 84.06 88 PHE A O 1
ATOM 745 N N . LEU A 1 89 ? -18.152 -1.036 14.637 1.00 82.12 89 LEU A N 1
ATOM 746 C CA . LEU A 1 89 ? -19.063 -1.283 15.772 1.00 82.12 89 LEU A CA 1
ATOM 747 C C . LEU A 1 89 ? -18.992 -2.717 16.319 1.00 82.12 89 LEU A C 1
ATOM 749 O O . LEU A 1 89 ? -19.079 -2.930 17.524 1.00 82.12 89 LEU A O 1
ATOM 753 N N . ASN A 1 90 ? -18.830 -3.709 15.440 1.00 83.25 90 ASN A N 1
ATOM 754 C CA . ASN A 1 90 ? -18.734 -5.110 15.854 1.00 83.25 90 ASN A CA 1
ATOM 755 C C . ASN A 1 90 ? -17.343 -5.445 16.404 1.00 83.25 90 ASN A C 1
ATOM 757 O O . ASN A 1 90 ? -17.212 -6.283 17.294 1.00 83.25 90 ASN A O 1
ATOM 761 N N . ALA A 1 91 ? -16.314 -4.801 15.856 1.00 84.12 91 ALA A N 1
ATOM 762 C CA . ALA A 1 91 ? -14.941 -4.948 16.309 1.00 84.12 91 ALA A CA 1
ATOM 763 C C . ALA A 1 91 ? -14.665 -4.181 17.610 1.00 84.12 91 ALA A C 1
ATOM 765 O O . ALA A 1 91 ? -13.762 -4.576 18.340 1.00 84.12 91 ALA A O 1
ATOM 766 N N . GLU A 1 92 ? -15.428 -3.124 17.909 1.00 78.88 92 GLU A N 1
ATOM 767 C CA . GLU A 1 92 ? -15.188 -2.232 19.045 1.00 78.88 92 GLU A CA 1
ATOM 768 C C . GLU A 1 92 ? -15.099 -3.005 20.385 1.00 78.88 92 GLU A C 1
ATOM 770 O O . GLU A 1 92 ? -14.062 -2.993 21.043 1.00 78.88 92 GLU A O 1
ATOM 775 N N . PRO A 1 93 ? -16.082 -3.841 20.767 1.00 78.44 93 PRO A N 1
ATOM 776 C CA . PRO A 1 93 ? -15.978 -4.599 22.017 1.00 78.44 93 PRO A CA 1
ATOM 777 C C . PRO A 1 93 ? -14.990 -5.780 21.970 1.00 78.44 93 PRO A C 1
ATOM 779 O O . PRO A 1 93 ? -14.731 -6.382 23.008 1.00 78.44 93 PRO A O 1
ATOM 782 N N . GLN A 1 94 ? -14.483 -6.169 20.793 1.00 80.00 94 GLN A N 1
ATOM 783 C CA . GLN A 1 94 ? -13.684 -7.395 20.615 1.00 80.00 94 GLN A CA 1
ATOM 784 C C . GLN A 1 94 ? -12.196 -7.141 20.385 1.00 80.00 94 GLN A C 1
ATOM 786 O O . GLN A 1 94 ? -11.383 -8.008 20.687 1.00 80.00 94 GLN A O 1
ATOM 791 N N . ARG A 1 95 ? -11.843 -5.994 19.806 1.00 83.81 95 ARG A N 1
ATOM 792 C CA . ARG A 1 95 ? -10.463 -5.646 19.452 1.00 83.81 95 ARG A CA 1
ATOM 793 C C . ARG A 1 95 ? -10.049 -4.278 19.965 1.00 83.81 95 ARG A C 1
ATOM 795 O O . ARG A 1 95 ? -8.856 -4.019 20.077 1.00 83.81 95 ARG A O 1
ATOM 802 N N . VAL A 1 96 ? -10.997 -3.350 20.131 1.00 87.38 96 VAL A N 1
ATOM 803 C CA . VAL A 1 96 ? -10.627 -1.940 20.183 1.00 87.38 96 VAL A CA 1
ATOM 804 C C . VAL A 1 96 ? -11.701 -1.023 20.766 1.00 87.38 96 VAL A C 1
ATOM 806 O O . VAL A 1 96 ? -12.759 -0.850 20.199 1.00 87.38 96 VAL A O 1
ATOM 809 N N . GLU A 1 97 ? -11.417 -0.317 21.846 1.00 87.69 97 GLU A N 1
ATOM 810 C CA . GLU A 1 97 ? -12.381 0.577 22.490 1.00 87.69 97 GLU A CA 1
ATOM 811 C C . GLU A 1 97 ? -12.242 2.024 21.984 1.00 87.69 97 GLU A C 1
ATOM 813 O O . GLU A 1 97 ? -11.138 2.583 21.988 1.00 87.69 97 GLU A O 1
ATOM 818 N N . VAL A 1 98 ? -13.344 2.672 21.578 1.00 86.25 98 VAL A N 1
ATOM 819 C CA . VAL A 1 98 ? -13.353 4.120 21.298 1.00 86.25 98 VAL A CA 1
ATOM 820 C C . VAL A 1 98 ? -13.618 4.879 22.591 1.00 86.25 98 VAL A C 1
ATOM 822 O O . VAL A 1 98 ? -14.661 4.721 23.218 1.00 86.25 98 VAL A O 1
ATOM 825 N N . ILE A 1 99 ? -12.681 5.749 22.960 1.00 87.81 99 ILE A N 1
ATOM 826 C CA . ILE A 1 99 ? -12.698 6.494 24.230 1.00 87.81 99 ILE A CA 1
ATOM 827 C C . ILE A 1 99 ? -12.762 8.017 24.040 1.00 87.81 99 ILE A C 1
ATOM 829 O O . ILE A 1 99 ? -12.909 8.753 25.014 1.00 87.81 99 ILE A O 1
ATOM 833 N N . GLY A 1 100 ? -12.614 8.496 22.802 1.00 84.06 100 GLY A N 1
ATOM 834 C CA . GLY A 1 100 ? -12.696 9.912 22.439 1.00 84.06 100 GLY A CA 1
ATOM 835 C C . GLY A 1 100 ? -14.067 10.336 21.905 1.00 84.06 100 GLY A C 1
ATOM 836 O O . GLY A 1 100 ? -15.005 9.543 21.833 1.00 84.06 100 GLY A O 1
ATOM 837 N N . ASP A 1 101 ? -14.165 11.604 21.498 1.00 86.19 101 ASP A N 1
ATOM 838 C CA . ASP A 1 101 ? -15.365 12.154 20.862 1.00 86.19 101 ASP A CA 1
ATOM 839 C C . ASP A 1 101 ? -15.563 11.558 19.458 1.00 86.19 101 ASP A C 1
ATOM 841 O O . ASP A 1 101 ? -14.663 11.590 18.613 1.00 86.19 101 ASP A O 1
ATOM 845 N N . ARG A 1 102 ? -16.751 10.992 19.222 1.00 85.88 102 ARG A N 1
ATOM 846 C CA . ARG A 1 102 ? -17.104 10.298 17.978 1.00 85.88 102 ARG A CA 1
ATOM 847 C C . ARG A 1 102 ? -17.485 11.269 16.862 1.00 85.88 102 ARG A C 1
ATOM 849 O O . ARG A 1 102 ? -17.240 10.971 15.696 1.00 85.88 102 ARG A O 1
ATOM 856 N N . ASP A 1 103 ? -17.986 12.452 17.205 1.00 86.38 103 ASP A N 1
ATOM 857 C CA . ASP A 1 103 ? -18.394 13.458 16.219 1.00 86.38 103 ASP A CA 1
ATOM 858 C C . ASP A 1 103 ? -17.213 14.326 15.754 1.00 86.38 103 ASP A C 1
ATOM 860 O O . ASP A 1 103 ? -17.354 15.201 14.896 1.00 86.38 103 ASP A O 1
ATOM 864 N N . GLN A 1 104 ? -16.013 14.069 16.282 1.00 84.12 104 GLN A N 1
ATOM 865 C CA . GLN A 1 104 ? -14.817 14.799 15.899 1.00 84.12 104 GLN A CA 1
ATOM 866 C C . GLN A 1 104 ? -14.373 14.435 14.465 1.00 84.12 104 GLN A C 1
ATOM 868 O O . GLN A 1 104 ? -14.278 13.249 14.127 1.00 84.12 104 GLN A O 1
ATOM 873 N N . PRO A 1 105 ? -14.020 15.430 13.624 1.00 86.25 105 PRO A N 1
ATOM 874 C CA . PRO A 1 105 ? -13.435 15.186 12.310 1.00 86.25 105 PRO A CA 1
ATOM 875 C C . PRO A 1 105 ? -12.091 14.477 12.414 1.00 86.25 105 PRO A C 1
ATOM 877 O O . PRO A 1 105 ? -11.210 14.900 13.173 1.00 86.25 105 PRO A O 1
ATOM 880 N N . ILE A 1 106 ? -11.891 13.452 11.592 1.00 83.19 106 ILE A N 1
ATOM 881 C CA . ILE A 1 106 ? -10.647 12.689 11.583 1.00 83.19 106 ILE A CA 1
ATOM 882 C C . ILE A 1 106 ? -9.539 13.582 11.024 1.00 83.19 106 ILE A C 1
ATOM 884 O O . ILE A 1 106 ? -9.562 13.956 9.855 1.00 83.19 106 ILE A O 1
ATOM 888 N N . THR A 1 107 ? -8.590 13.971 11.877 1.00 84.75 107 THR A N 1
ATOM 889 C CA . THR A 1 107 ? -7.441 14.810 11.526 1.00 84.75 107 THR A CA 1
ATOM 890 C C . THR A 1 107 ? -6.222 14.512 12.407 1.00 84.75 107 THR A C 1
ATOM 892 O O . THR A 1 107 ? -6.325 14.435 13.632 1.00 84.75 107 THR A O 1
ATOM 895 N N . LYS A 1 108 ? -5.024 14.446 11.813 1.00 84.50 108 LYS A N 1
ATOM 896 C CA . LYS A 1 108 ? -3.736 14.316 12.529 1.00 84.50 108 LYS A CA 1
ATOM 897 C C . LYS A 1 108 ? -3.687 13.080 13.439 1.00 84.50 108 LYS A C 1
ATOM 899 O O . LYS A 1 108 ? -3.426 13.196 14.641 1.00 84.50 108 LYS A O 1
ATOM 904 N N . VAL A 1 109 ? -3.907 11.910 12.848 1.00 85.88 109 VAL A N 1
ATOM 905 C CA . VAL A 1 109 ? -3.856 10.613 13.540 1.00 85.88 109 VAL A CA 1
ATOM 906 C C . VAL A 1 109 ? -2.432 10.266 14.000 1.00 85.88 109 VAL A C 1
ATOM 908 O O . VAL A 1 109 ? -1.467 10.401 13.244 1.00 85.88 109 VAL A O 1
ATOM 911 N N . LYS A 1 110 ? -2.283 9.803 15.247 1.00 88.00 110 LYS A N 1
ATOM 912 C CA . LYS A 1 110 ? -1.011 9.326 15.824 1.00 88.00 110 LYS A CA 1
ATOM 913 C C . LYS A 1 110 ? -1.221 8.077 16.671 1.00 88.00 110 LYS A C 1
ATOM 915 O O . LYS A 1 110 ? -2.275 7.928 17.264 1.00 88.00 110 LYS A O 1
ATOM 920 N N . VAL A 1 111 ? -0.205 7.226 16.786 1.00 88.38 111 VAL A N 1
ATOM 921 C CA . VAL A 1 111 ? -0.213 6.058 17.686 1.00 88.38 111 VAL A CA 1
ATOM 922 C C . VAL A 1 111 ? 0.853 6.249 18.761 1.00 88.38 111 VAL A C 1
ATOM 924 O O . VAL A 1 111 ? 1.956 6.704 18.453 1.00 88.38 111 VAL A O 1
ATOM 927 N N . ASN A 1 112 ? 0.512 5.946 20.013 1.00 87.88 112 ASN A N 1
ATOM 928 C CA . ASN A 1 112 ? 1.417 5.954 21.158 1.00 87.88 112 ASN A CA 1
ATOM 929 C C . ASN A 1 112 ? 1.005 4.861 22.156 1.00 87.88 112 ASN A C 1
ATOM 931 O O . ASN A 1 112 ? -0.073 4.937 22.743 1.00 87.88 112 ASN A O 1
ATOM 935 N N . GLY A 1 113 ? 1.872 3.866 22.356 1.00 87.75 113 GLY A N 1
ATOM 936 C CA . GLY A 1 113 ? 1.563 2.704 23.189 1.00 87.75 113 GLY A CA 1
ATOM 937 C C . GLY A 1 113 ? 0.379 1.908 22.636 1.00 87.75 113 GLY A C 1
ATOM 938 O O . GLY A 1 113 ? 0.343 1.588 21.451 1.00 87.75 113 GLY A O 1
ATOM 939 N N . ASP A 1 114 ? -0.591 1.623 23.498 1.00 88.75 114 ASP A N 1
ATOM 940 C CA . ASP A 1 114 ? -1.843 0.923 23.191 1.00 88.75 114 ASP A CA 1
ATOM 941 C C . ASP A 1 114 ? -2.962 1.872 22.719 1.00 88.75 114 ASP A C 1
ATOM 943 O O . ASP A 1 114 ? -4.129 1.483 22.645 1.00 88.75 114 ASP A O 1
ATOM 947 N N . GLN A 1 115 ? -2.625 3.125 22.395 1.00 89.88 115 GLN A N 1
ATOM 948 C CA . GLN A 1 115 ? -3.594 4.165 22.073 1.00 89.88 115 GLN A CA 1
ATOM 949 C C . GLN A 1 115 ? -3.331 4.849 20.732 1.00 89.88 115 GLN A C 1
ATOM 951 O O . GLN A 1 115 ? -2.197 5.139 20.341 1.00 89.88 115 GLN A O 1
ATOM 956 N N . LEU A 1 116 ? -4.424 5.188 20.057 1.00 88.81 116 LEU A N 1
ATOM 957 C CA . LEU A 1 116 ? -4.464 6.067 18.900 1.00 88.81 116 LEU A CA 1
ATOM 958 C C . LEU A 1 116 ? -5.053 7.415 19.321 1.00 88.81 116 LEU A C 1
ATOM 960 O O . LEU A 1 116 ? -6.008 7.491 20.091 1.00 88.81 116 LEU A O 1
ATOM 964 N N . TYR A 1 117 ? -4.458 8.484 18.814 1.00 88.56 117 TYR A N 1
ATOM 965 C CA . TYR A 1 117 ? -4.731 9.868 19.165 1.00 88.56 117 TYR A CA 1
ATOM 966 C C . TYR A 1 117 ? -5.177 10.657 17.943 1.00 88.56 117 TYR A C 1
ATOM 968 O O . TYR A 1 117 ? -4.642 10.482 16.844 1.00 88.56 117 TYR A O 1
ATOM 976 N N . LEU A 1 118 ? -6.089 11.596 18.181 1.00 85.06 118 LEU A N 1
ATOM 977 C CA . LEU A 1 118 ? -6.515 12.611 17.232 1.00 85.06 118 LEU A CA 1
ATOM 978 C C . LEU A 1 118 ? -5.989 13.973 17.688 1.00 85.06 118 LEU A C 1
ATOM 980 O O . LEU A 1 118 ? -6.480 14.583 18.644 1.00 85.06 118 LEU A O 1
ATOM 984 N N . GLY A 1 119 ? -4.903 14.433 17.067 1.00 84.12 119 GLY A N 1
ATOM 985 C CA . GLY A 1 119 ? -4.171 15.596 17.559 1.00 84.12 119 GLY A CA 1
ATOM 986 C C . GLY A 1 119 ? -3.547 15.346 18.940 1.00 84.12 119 GLY A C 1
ATOM 987 O O . GLY A 1 119 ? -2.492 14.721 19.032 1.00 84.12 119 GLY A O 1
ATOM 988 N N . LYS A 1 120 ? -4.154 15.896 20.001 1.00 83.81 120 LYS A N 1
ATOM 989 C CA . LYS A 1 120 ? -3.733 15.702 21.406 1.00 83.81 120 LYS A CA 1
ATOM 990 C C . LYS A 1 120 ? -4.723 14.872 22.228 1.00 83.81 120 LYS A C 1
ATOM 992 O O . LYS A 1 120 ? -4.423 14.559 23.375 1.00 83.81 120 LYS A O 1
ATOM 997 N N . MET A 1 121 ? -5.885 14.550 21.666 1.00 84.69 121 MET A N 1
ATOM 998 C CA . MET A 1 121 ? -6.935 13.829 22.375 1.00 84.69 121 MET A CA 1
ATOM 999 C C . MET A 1 121 ? -6.756 12.326 22.153 1.00 84.69 121 MET A C 1
ATOM 1001 O O . MET A 1 121 ? -6.546 11.921 21.004 1.00 84.69 121 MET A O 1
ATOM 1005 N N . PRO A 1 122 ? -6.812 11.498 23.210 1.00 87.19 122 PRO A N 1
ATOM 1006 C CA . PRO A 1 122 ? -6.888 10.059 23.036 1.00 87.19 122 PRO A CA 1
ATOM 1007 C C . PRO A 1 122 ? -8.206 9.738 22.337 1.00 87.19 122 PRO A C 1
ATOM 1009 O O . PRO A 1 122 ? -9.257 10.280 22.674 1.00 87.19 122 PRO A O 1
ATOM 1012 N N . LEU A 1 123 ? -8.122 8.892 21.324 1.00 85.69 123 LEU A N 1
ATOM 1013 C CA . LEU A 1 123 ? -9.242 8.590 20.452 1.00 85.69 123 LEU A CA 1
ATOM 1014 C C . LEU A 1 123 ? -9.722 7.158 20.672 1.00 85.69 123 LEU A C 1
ATOM 1016 O O . LEU A 1 123 ? -10.920 6.899 20.765 1.00 85.69 123 LEU A O 1
ATOM 1020 N N . LEU A 1 124 ? -8.771 6.232 20.746 1.00 88.06 124 LEU A N 1
ATOM 1021 C CA . LEU A 1 124 ? -9.037 4.807 20.708 1.00 88.06 124 LEU A CA 1
ATOM 1022 C C . LEU A 1 124 ? -7.939 4.036 21.435 1.00 88.06 124 LEU A C 1
ATOM 1024 O O . LEU A 1 124 ? -6.782 4.460 21.434 1.00 88.06 124 LEU A O 1
ATOM 1028 N N . ARG A 1 125 ? -8.304 2.903 22.031 1.00 88.94 125 ARG A N 1
ATOM 1029 C CA . ARG A 1 125 ? -7.398 1.969 22.696 1.00 88.94 125 ARG A CA 1
ATOM 1030 C C . ARG A 1 125 ? -7.553 0.571 22.107 1.00 88.94 125 ARG A C 1
ATOM 1032 O O . ARG A 1 125 ? -8.672 0.102 21.962 1.00 88.94 125 ARG A O 1
ATOM 1039 N N . SER A 1 126 ? -6.450 -0.100 21.803 1.00 88.12 126 SER A N 1
ATOM 1040 C CA . SER A 1 126 ? -6.436 -1.474 21.285 1.00 88.12 126 SER A CA 1
ATOM 1041 C C . SER A 1 126 ? -5.442 -2.303 22.080 1.00 88.12 126 SER A C 1
ATOM 1043 O O . SER A 1 126 ? -4.353 -1.827 22.391 1.00 88.12 126 SER A O 1
ATOM 1045 N N . ASP A 1 127 ? -5.784 -3.553 22.362 1.00 84.88 127 ASP A N 1
ATOM 1046 C CA . ASP A 1 127 ? -4.853 -4.530 22.930 1.00 84.88 127 ASP A CA 1
ATOM 1047 C C . ASP A 1 127 ? -3.874 -5.090 21.881 1.00 84.88 127 ASP A C 1
ATOM 1049 O O . ASP A 1 127 ? -2.791 -5.559 22.230 1.00 84.88 127 ASP A O 1
ATOM 1053 N N . SER A 1 128 ? -4.219 -4.980 20.594 1.00 86.50 128 SER A N 1
ATOM 1054 C CA . SER A 1 128 ? -3.365 -5.335 19.462 1.00 86.50 128 SER A CA 1
ATOM 1055 C C . SER A 1 128 ? -2.665 -4.097 18.877 1.00 86.50 128 SER A C 1
ATOM 1057 O O . SER A 1 128 ? -3.336 -3.220 18.313 1.00 86.50 128 SER A O 1
ATOM 1059 N N . PRO A 1 129 ? -1.318 -4.024 18.925 1.00 84.88 129 PRO A N 1
ATOM 1060 C CA . PRO A 1 129 ? -0.544 -2.985 18.242 1.00 84.88 129 PRO A CA 1
ATOM 1061 C C . PRO A 1 129 ? -0.737 -2.997 16.720 1.00 84.88 129 PRO A C 1
ATOM 1063 O O . PRO A 1 129 ? -0.674 -1.952 16.074 1.00 84.88 129 PRO A O 1
ATOM 1066 N N . LEU A 1 130 ? -1.008 -4.172 16.144 1.00 89.69 130 LEU A N 1
ATOM 1067 C CA . LEU A 1 130 ? -1.180 -4.340 14.704 1.00 89.69 130 LEU A CA 1
ATOM 1068 C C . LEU A 1 130 ? -2.455 -3.646 14.204 1.00 89.69 130 LEU A C 1
ATOM 1070 O O . LEU A 1 130 ? -2.441 -2.983 13.166 1.00 89.69 130 LEU A O 1
ATOM 1074 N N . VAL A 1 131 ? -3.540 -3.724 14.982 1.00 89.81 131 VAL A N 1
ATOM 1075 C CA . VAL A 1 131 ? -4.781 -2.980 14.715 1.00 89.81 131 VAL A CA 1
ATOM 1076 C C . VAL A 1 131 ? -4.528 -1.475 14.739 1.00 89.81 131 VAL A C 1
ATOM 1078 O O . VAL A 1 131 ? -5.011 -0.765 13.859 1.00 89.81 131 VAL A O 1
ATOM 1081 N N . LEU A 1 132 ? -3.743 -0.971 15.696 1.00 89.50 132 LEU A N 1
ATOM 1082 C CA . LEU A 1 132 ? -3.433 0.461 15.775 1.00 89.50 132 LEU A CA 1
ATOM 1083 C C . LEU A 1 132 ? -2.656 0.945 14.551 1.00 89.50 132 LEU A C 1
ATOM 1085 O O . LEU A 1 132 ? -2.986 1.995 14.001 1.00 89.50 132 LEU A O 1
ATOM 1089 N N . GLU A 1 133 ? -1.659 0.186 14.093 1.00 89.50 133 GLU A N 1
ATOM 1090 C CA . GLU A 1 133 ? -0.897 0.533 12.887 1.00 89.50 133 GLU A CA 1
ATOM 1091 C C . GLU A 1 133 ? -1.746 0.424 11.609 1.00 89.50 133 GLU A C 1
ATOM 1093 O O . GLU A 1 133 ? -1.627 1.277 10.721 1.00 89.50 133 GLU A O 1
ATOM 1098 N N . TYR A 1 134 ? -2.663 -0.550 11.528 1.00 92.00 134 TYR A N 1
ATOM 1099 C CA . TYR A 1 134 ? -3.663 -0.614 10.454 1.00 92.00 134 TYR A CA 1
ATOM 1100 C C . TYR A 1 134 ? -4.507 0.657 10.425 1.00 92.00 134 TYR A C 1
ATOM 1102 O O . TYR A 1 134 ? -4.578 1.326 9.396 1.00 92.00 134 TYR A O 1
ATOM 1110 N N . LEU A 1 135 ? -5.094 1.039 11.560 1.00 88.81 135 LEU A N 1
ATOM 1111 C CA . LEU A 1 135 ? -5.942 2.224 11.661 1.00 88.81 135 LEU A CA 1
ATOM 1112 C C . LEU A 1 135 ? -5.164 3.501 11.341 1.00 88.81 135 LEU A C 1
ATOM 1114 O O . LEU A 1 135 ? -5.613 4.330 10.560 1.00 88.81 135 LEU A O 1
ATOM 1118 N N . LYS A 1 136 ? -3.950 3.647 11.861 1.00 88.12 136 LYS A N 1
ATOM 1119 C CA . LYS A 1 136 ? -3.068 4.774 11.540 1.00 88.12 136 LYS A CA 1
ATOM 1120 C C . LYS A 1 136 ? -2.755 4.879 10.049 1.00 88.12 136 LYS A C 1
ATOM 1122 O O . LYS A 1 136 ? -2.569 5.989 9.563 1.00 88.12 136 LYS A O 1
ATOM 1127 N N . SER A 1 137 ? -2.700 3.760 9.331 1.00 88.62 137 SER A N 1
ATOM 1128 C CA . SER A 1 137 ? -2.507 3.750 7.879 1.00 88.62 137 SER A CA 1
ATOM 1129 C C . SER A 1 137 ? -3.809 4.003 7.126 1.00 88.62 137 SER A C 1
ATOM 1131 O O . SER A 1 137 ? -3.779 4.729 6.143 1.00 88.62 137 SER A O 1
ATOM 1133 N N . TYR A 1 138 ? -4.932 3.461 7.598 1.00 88.56 138 TYR A N 1
ATOM 1134 C CA . TYR A 1 138 ? -6.258 3.518 6.973 1.00 88.56 138 TYR A CA 1
ATOM 1135 C C . TYR A 1 138 ? -6.948 4.888 7.123 1.00 88.56 138 TYR A C 1
ATOM 1137 O O . TYR A 1 138 ? -7.531 5.430 6.188 1.00 88.56 138 TYR A O 1
ATOM 1145 N N . LEU A 1 139 ? -6.872 5.495 8.307 1.00 84.94 139 LEU A N 1
ATOM 1146 C CA . LEU A 1 139 ? -7.620 6.710 8.647 1.00 84.94 139 LEU A CA 1
ATOM 1147 C C . LEU A 1 139 ? -7.173 7.977 7.900 1.00 84.94 139 LEU A C 1
ATOM 1149 O O . LEU A 1 139 ? -8.047 8.740 7.486 1.00 84.94 139 LEU A O 1
ATOM 1153 N N . PRO A 1 140 ? -5.869 8.213 7.641 1.00 82.38 140 PRO A N 1
ATOM 1154 C CA . PRO A 1 140 ? -5.419 9.383 6.890 1.00 82.38 140 PRO A CA 1
ATOM 1155 C C . PRO A 1 140 ? -6.024 9.524 5.488 1.00 82.38 140 PRO A C 1
ATOM 1157 O O . PRO A 1 140 ? -6.105 10.636 4.971 1.00 82.38 140 PRO A O 1
ATOM 1160 N N . GLN A 1 141 ? -6.451 8.427 4.846 1.00 77.25 141 GLN A N 1
ATOM 1161 C CA . GLN A 1 141 ? -7.110 8.513 3.535 1.00 77.25 141 GLN A CA 1
ATOM 1162 C C . GLN A 1 141 ? -8.518 9.125 3.610 1.00 77.25 141 GLN A C 1
ATOM 1164 O O . GLN A 1 141 ? -8.998 9.649 2.607 1.00 77.25 141 GLN A O 1
ATOM 1169 N N . PHE A 1 142 ? -9.148 9.124 4.788 1.00 74.94 142 PHE A N 1
ATOM 1170 C CA . PHE A 1 142 ? -10.472 9.706 5.022 1.00 74.94 142 PHE A CA 1
ATOM 1171 C C . PHE A 1 142 ? -10.419 11.154 5.534 1.00 74.94 142 PHE A C 1
ATOM 1173 O O . PHE A 1 142 ? -11.420 11.860 5.439 1.00 74.94 142 PHE A O 1
ATOM 1180 N N . GLU A 1 143 ? -9.255 11.648 5.984 1.00 74.19 143 GLU A N 1
ATOM 1181 C CA . GLU A 1 143 ? -9.078 13.059 6.386 1.00 74.19 143 GLU A CA 1
ATOM 1182 C C . GLU A 1 143 ? -9.446 14.025 5.245 1.00 74.19 143 GLU A C 1
ATOM 1184 O O . GLU A 1 143 ? -10.016 15.090 5.472 1.00 74.19 143 GLU A O 1
ATOM 1189 N N . GLN A 1 144 ? -9.173 13.638 3.993 1.00 67.81 144 GLN A N 1
ATOM 1190 C CA . GLN A 1 144 ? -9.481 14.445 2.805 1.00 67.81 144 GLN A CA 1
ATOM 1191 C C . GLN A 1 144 ? -10.981 14.511 2.479 1.00 67.81 144 GLN A C 1
ATOM 1193 O O . GLN A 1 144 ? -11.391 15.345 1.676 1.00 67.81 144 GLN A O 1
ATOM 1198 N N . GLN A 1 145 ? -11.792 13.647 3.095 1.00 74.50 145 GLN A N 1
ATOM 1199 C CA . GLN A 1 145 ? -13.238 13.562 2.880 1.00 74.50 145 GLN A CA 1
ATOM 1200 C C . GLN A 1 145 ? -14.038 14.299 3.965 1.00 74.50 145 GLN A C 1
ATOM 1202 O O . GLN A 1 145 ? -15.256 14.395 3.857 1.00 74.50 145 GLN A O 1
ATOM 1207 N N . GLY A 1 146 ? -13.370 14.831 4.998 1.00 77.25 146 GLY A N 1
ATOM 1208 C CA . GLY A 1 146 ? -14.028 15.548 6.094 1.00 77.25 146 GLY A CA 1
ATOM 1209 C C . GLY A 1 146 ? -14.916 14.662 6.971 1.00 77.25 146 GLY A C 1
ATOM 1210 O O . GLY A 1 146 ? -15.833 15.176 7.605 1.00 77.25 146 GLY A O 1
ATOM 1211 N N . LEU A 1 147 ? -14.663 13.350 6.990 1.00 83.56 147 LEU A N 1
ATOM 1212 C CA . LEU A 1 147 ? -15.455 12.394 7.758 1.00 83.56 147 LEU A CA 1
ATOM 1213 C C . LEU A 1 147 ? -15.146 12.467 9.255 1.00 83.56 147 LEU A C 1
ATOM 1215 O O . LEU A 1 147 ? -14.024 12.763 9.682 1.00 83.56 147 LEU A O 1
ATOM 1219 N N . THR A 1 148 ? -16.165 12.159 10.045 1.00 87.06 148 THR A N 1
ATOM 1220 C CA . THR A 1 148 ? -16.088 12.015 11.497 1.00 87.06 148 THR A CA 1
ATOM 1221 C C . THR A 1 148 ? -15.834 10.567 11.888 1.00 87.06 148 THR A C 1
ATOM 1223 O O . THR A 1 148 ? -15.906 9.643 11.069 1.00 87.06 148 THR A O 1
ATOM 1226 N N . TRP A 1 149 ? -15.556 10.343 13.170 1.00 83.38 149 TRP A N 1
ATOM 1227 C CA . TRP A 1 149 ? -15.438 8.981 13.666 1.00 83.38 149 TRP A CA 1
ATOM 1228 C C . TRP A 1 149 ? -16.766 8.227 13.582 1.00 83.38 149 TRP A C 1
ATOM 1230 O O . TRP A 1 149 ? -16.775 7.060 13.205 1.00 83.38 149 TRP A O 1
ATOM 1240 N N . THR A 1 150 ? -17.886 8.895 13.859 1.00 86.00 150 THR A N 1
ATOM 1241 C CA . THR A 1 150 ? -19.241 8.346 13.728 1.00 86.00 150 THR A CA 1
ATOM 1242 C C . THR A 1 150 ? -19.487 7.768 12.327 1.00 86.00 150 THR A C 1
ATOM 1244 O O . THR A 1 150 ? -20.018 6.658 12.197 1.00 86.00 150 THR A O 1
ATOM 1247 N N . ASP A 1 151 ? -19.024 8.452 11.276 1.00 85.75 151 ASP A N 1
ATOM 1248 C CA . ASP A 1 151 ? -19.153 7.983 9.888 1.00 85.75 151 ASP A CA 1
ATOM 1249 C C . ASP A 1 151 ? -18.389 6.676 9.651 1.00 85.75 151 ASP A C 1
ATOM 1251 O O . ASP A 1 151 ? -18.895 5.724 9.045 1.00 85.75 151 ASP A O 1
ATOM 1255 N N . LEU A 1 152 ? -17.167 6.598 10.171 1.00 82.31 152 LEU A N 1
ATOM 1256 C CA . LEU A 1 152 ? -16.317 5.422 10.047 1.00 82.31 152 LEU A CA 1
ATOM 1257 C C . LEU A 1 152 ? -16.740 4.268 10.963 1.00 82.31 152 LEU A C 1
ATOM 1259 O O . LEU A 1 152 ? -16.598 3.116 10.565 1.00 82.31 152 LEU A O 1
ATOM 1263 N N . LEU A 1 153 ? -17.300 4.529 12.146 1.00 83.06 153 LEU A N 1
ATOM 1264 C CA . LEU A 1 153 ? -17.890 3.475 12.976 1.00 83.06 153 LEU A CA 1
ATOM 1265 C C . LEU A 1 153 ? -19.032 2.776 12.232 1.00 83.06 153 LEU A C 1
ATOM 1267 O O . LEU A 1 153 ? -19.165 1.552 12.283 1.00 83.06 153 LEU A O 1
ATOM 1271 N N . SER A 1 154 ? -19.804 3.562 11.483 1.00 81.50 154 SER A N 1
ATOM 1272 C CA . SER A 1 154 ? -20.968 3.095 10.736 1.00 81.50 154 SER A CA 1
ATOM 1273 C C . SER A 1 154 ? -20.602 2.362 9.441 1.00 81.50 154 SER A C 1
ATOM 1275 O O . SER A 1 154 ? -21.239 1.367 9.099 1.00 81.50 154 SER A O 1
ATOM 1277 N N . SER A 1 155 ? -19.588 2.838 8.710 1.00 82.38 155 SER A N 1
ATOM 1278 C CA . SER A 1 155 ? -19.277 2.371 7.344 1.00 82.38 155 SER A CA 1
ATOM 1279 C C . SER A 1 155 ? -17.921 1.677 7.189 1.00 82.38 155 SER A C 1
ATOM 1281 O O . SER A 1 155 ? -17.695 0.953 6.216 1.00 82.38 155 SER A O 1
ATOM 1283 N N . GLY A 1 156 ? -17.013 1.885 8.137 1.00 82.62 156 GLY A N 1
ATOM 1284 C CA . GLY A 1 156 ? -15.650 1.391 8.085 1.00 82.62 156 GLY A CA 1
ATOM 1285 C C . GLY A 1 156 ? -15.562 -0.117 8.280 1.00 82.62 156 GLY A C 1
ATOM 1286 O O . GLY A 1 156 ? -16.433 -0.759 8.879 1.00 82.62 156 GLY A O 1
ATOM 1287 N N . LYS A 1 157 ? -14.447 -0.680 7.813 1.00 89.06 157 LYS A N 1
ATOM 1288 C CA . LYS A 1 157 ? -14.146 -2.106 7.918 1.00 89.06 157 LYS A CA 1
ATOM 1289 C C . LYS A 1 157 ? -12.790 -2.338 8.579 1.00 89.06 157 LYS A C 1
ATOM 1291 O O . LYS A 1 157 ? -11.826 -1.620 8.314 1.00 89.06 157 LYS A O 1
ATOM 1296 N N . ILE A 1 158 ? -12.720 -3.377 9.402 1.00 89.81 158 ILE A N 1
ATOM 1297 C CA . ILE A 1 158 ? -11.488 -3.886 10.014 1.00 89.81 158 ILE A CA 1
ATOM 1298 C C . ILE A 1 158 ? -11.374 -5.371 9.651 1.00 89.81 158 ILE A C 1
ATOM 1300 O O . ILE A 1 158 ? -12.380 -6.076 9.763 1.00 89.81 158 ILE A O 1
ATOM 1304 N N . PRO A 1 159 ? -10.205 -5.886 9.225 1.00 92.38 159 PRO A N 1
ATOM 1305 C CA . PRO A 1 159 ? -9.994 -7.329 9.084 1.00 92.38 159 PRO A CA 1
ATOM 1306 C C . PRO A 1 159 ? -10.417 -8.100 10.341 1.00 92.38 159 PRO A C 1
ATOM 1308 O O . PRO A 1 159 ? -10.301 -7.584 11.450 1.00 92.38 159 PRO A O 1
ATOM 1311 N N . LYS A 1 160 ? -10.904 -9.335 10.198 1.00 90.62 160 LYS A N 1
ATOM 1312 C CA . LYS A 1 160 ? -11.272 -10.154 11.370 1.00 90.62 160 LYS A CA 1
ATOM 1313 C C . LYS A 1 160 ? -10.061 -10.649 12.158 1.00 90.62 160 LYS A C 1
ATOM 1315 O O . LYS A 1 160 ? -10.124 -10.766 13.374 1.00 90.62 160 LYS A O 1
ATOM 1320 N N . GLU A 1 161 ? -8.966 -10.920 11.460 1.00 90.56 161 GLU A N 1
ATOM 1321 C CA . GLU A 1 161 ? -7.774 -11.562 12.014 1.00 90.56 161 GLU A CA 1
ATOM 1322 C C . GLU A 1 161 ? -6.529 -10.716 11.740 1.00 90.56 161 GLU A C 1
ATOM 1324 O O . GLU A 1 161 ? -6.467 -9.994 10.740 1.00 90.56 161 GLU A O 1
ATOM 1329 N N . ASP A 1 162 ? -5.527 -10.827 12.615 1.00 90.94 162 ASP A N 1
ATOM 1330 C CA . ASP A 1 162 ? -4.230 -10.155 12.462 1.00 90.94 162 ASP A CA 1
ATOM 1331 C C . ASP A 1 162 ? -3.512 -10.576 11.175 1.00 90.94 162 ASP A C 1
ATOM 1333 O O . ASP A 1 162 ? -3.006 -9.717 10.460 1.00 90.94 162 ASP A O 1
ATOM 1337 N N . ALA A 1 163 ? -3.592 -11.856 10.796 1.00 93.56 163 ALA A N 1
ATOM 1338 C CA . ALA A 1 163 ? -3.034 -12.356 9.537 1.00 93.56 163 ALA A CA 1
ATOM 1339 C C . ALA A 1 163 ? -3.576 -11.607 8.302 1.00 93.56 163 ALA A C 1
ATOM 1341 O O . ALA A 1 163 ? -2.862 -11.401 7.322 1.00 93.56 163 ALA A O 1
ATOM 1342 N N . GLY A 1 164 ? -4.832 -11.145 8.350 1.00 94.12 164 GLY A N 1
ATOM 1343 C CA . GLY A 1 164 ? -5.398 -10.303 7.296 1.00 94.12 164 GLY A CA 1
ATOM 1344 C C . GLY A 1 164 ? -4.754 -8.916 7.252 1.00 94.12 164 GLY A C 1
ATOM 1345 O O . GLY A 1 164 ? -4.502 -8.392 6.172 1.00 94.12 164 GLY A O 1
ATOM 1346 N N . ILE A 1 165 ? -4.446 -8.328 8.410 1.00 94.19 165 ILE A N 1
ATOM 1347 C CA . ILE A 1 165 ? -3.730 -7.047 8.479 1.00 94.19 165 ILE A CA 1
ATOM 1348 C C . ILE A 1 165 ? -2.301 -7.201 7.945 1.00 94.19 165 ILE A C 1
ATOM 1350 O O . ILE A 1 165 ? -1.854 -6.383 7.141 1.00 94.19 165 ILE A O 1
ATOM 1354 N N . GLU A 1 166 ? -1.603 -8.266 8.340 1.00 95.62 166 GLU A N 1
ATOM 1355 C CA . GLU A 1 166 ? -0.256 -8.571 7.846 1.00 95.62 166 GLU A CA 1
ATOM 1356 C C . GLU A 1 166 ? -0.239 -8.745 6.326 1.00 95.62 166 GLU A C 1
ATOM 1358 O O . GLU A 1 166 ? 0.638 -8.196 5.662 1.00 95.62 166 GLU A O 1
ATOM 1363 N N . ALA A 1 167 ? -1.239 -9.428 5.757 1.00 96.44 167 ALA A N 1
ATOM 1364 C CA . ALA A 1 167 ? -1.369 -9.588 4.311 1.00 96.44 167 ALA A CA 1
ATOM 1365 C C . ALA A 1 167 ? -1.488 -8.240 3.575 1.00 96.44 167 ALA A C 1
ATOM 1367 O O . ALA A 1 167 ? -0.881 -8.066 2.520 1.00 96.44 167 ALA A O 1
ATOM 1368 N N . ILE A 1 168 ? -2.214 -7.265 4.139 1.00 95.88 168 ILE A N 1
ATOM 1369 C CA . ILE A 1 168 ? -2.326 -5.915 3.559 1.00 95.88 168 ILE A CA 1
ATOM 1370 C C . ILE A 1 168 ? -0.964 -5.219 3.533 1.00 95.88 168 ILE A C 1
ATOM 1372 O O . ILE A 1 168 ? -0.585 -4.646 2.508 1.00 95.88 168 ILE A O 1
ATOM 1376 N N . PHE A 1 169 ? -0.228 -5.251 4.647 1.00 95.75 169 PHE A N 1
ATOM 1377 C CA . PHE A 1 169 ? 1.088 -4.615 4.722 1.00 95.75 169 PHE A CA 1
ATOM 1378 C C . PHE A 1 169 ? 2.098 -5.295 3.801 1.00 95.75 169 PHE A C 1
ATOM 1380 O O . PHE A 1 169 ? 2.774 -4.606 3.035 1.00 95.75 169 PHE A O 1
ATOM 1387 N N . ALA A 1 170 ? 2.125 -6.628 3.793 1.00 96.44 170 ALA A N 1
ATOM 1388 C CA . ALA A 1 170 ? 2.978 -7.404 2.905 1.00 96.44 170 ALA A CA 1
ATOM 1389 C C . ALA A 1 170 ? 2.703 -7.085 1.427 1.00 96.44 170 ALA A C 1
ATOM 1391 O O . ALA A 1 170 ? 3.639 -6.911 0.649 1.00 96.44 170 ALA A O 1
ATOM 1392 N N . GLU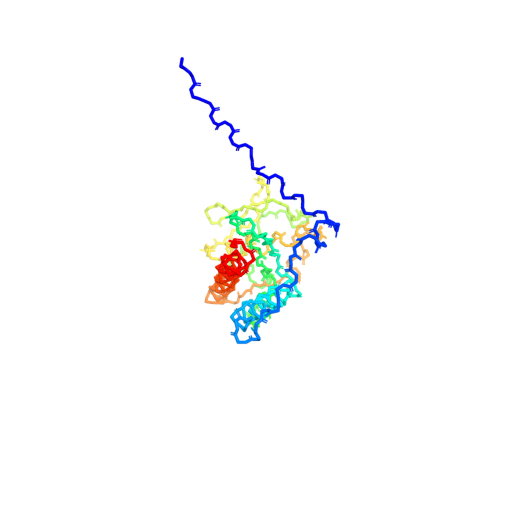 A 1 171 ? 1.434 -6.947 1.036 1.00 96.94 171 GLU A N 1
ATOM 1393 C CA . GLU A 1 171 ? 1.075 -6.605 -0.340 1.00 96.94 171 GLU A CA 1
ATOM 1394 C C . GLU A 1 171 ? 1.464 -5.165 -0.702 1.00 96.94 171 GLU A C 1
ATOM 1396 O O . GLU A 1 171 ? 1.974 -4.914 -1.796 1.00 96.94 171 GLU A O 1
ATOM 1401 N N . CYS A 1 172 ? 1.309 -4.213 0.224 1.00 95.50 172 CYS A N 1
ATOM 1402 C CA . CYS A 1 172 ? 1.788 -2.845 0.019 1.00 95.50 172 CYS A CA 1
ATOM 1403 C C . CYS A 1 172 ? 3.309 -2.798 -0.189 1.00 95.50 172 CYS A C 1
ATOM 1405 O O . CYS A 1 172 ? 3.787 -2.088 -1.081 1.00 95.50 172 CYS A O 1
ATOM 1407 N N . ASP A 1 173 ? 4.066 -3.552 0.609 1.00 95.75 173 ASP A N 1
ATOM 1408 C CA . ASP A 1 173 ? 5.521 -3.634 0.494 1.00 95.75 173 ASP A CA 1
ATOM 1409 C C . ASP A 1 173 ? 5.939 -4.313 -0.813 1.00 95.75 173 ASP A C 1
ATOM 1411 O O . ASP A 1 173 ? 6.781 -3.778 -1.539 1.00 95.75 173 ASP A O 1
ATOM 1415 N N . ARG A 1 174 ? 5.279 -5.416 -1.189 1.00 96.88 174 ARG A N 1
ATOM 1416 C CA . ARG A 1 174 ? 5.499 -6.111 -2.466 1.00 96.88 174 ARG A CA 1
ATOM 1417 C C . ARG A 1 174 ? 5.267 -5.189 -3.664 1.00 96.88 174 ARG A C 1
ATOM 1419 O O . ARG A 1 174 ? 6.081 -5.165 -4.592 1.00 96.88 174 ARG A O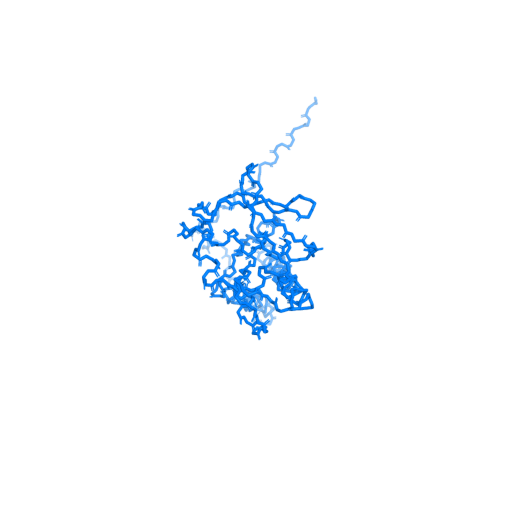 1
ATOM 1426 N N . LEU A 1 175 ? 4.173 -4.422 -3.667 1.00 95.88 175 LEU A N 1
ATOM 1427 C CA . LEU A 1 175 ? 3.873 -3.456 -4.729 1.00 95.88 175 LEU A CA 1
ATOM 1428 C C . LEU A 1 175 ? 4.927 -2.350 -4.789 1.00 95.88 175 LEU A C 1
ATOM 1430 O O . LEU A 1 175 ? 5.429 -2.038 -5.871 1.00 95.88 175 LEU A O 1
ATOM 1434 N N . ARG A 1 176 ? 5.318 -1.791 -3.637 1.00 95.19 176 ARG A N 1
ATOM 1435 C CA . ARG A 1 176 ? 6.373 -0.772 -3.572 1.00 95.19 176 ARG A CA 1
ATOM 1436 C C . ARG A 1 176 ? 7.696 -1.304 -4.118 1.00 95.19 176 ARG A C 1
ATOM 1438 O O . ARG A 1 176 ? 8.343 -0.610 -4.899 1.00 95.19 176 ARG A O 1
ATOM 1445 N N . GLU A 1 177 ? 8.091 -2.515 -3.740 1.00 94.69 177 GLU A N 1
ATOM 1446 C CA . GLU A 1 177 ? 9.319 -3.141 -4.233 1.00 94.69 177 GLU A CA 1
ATOM 1447 C C . GLU A 1 177 ? 9.262 -3.373 -5.748 1.00 94.69 177 GLU A C 1
ATOM 1449 O O . GLU A 1 177 ? 10.223 -3.080 -6.460 1.00 94.69 177 GLU A O 1
ATOM 1454 N N . THR A 1 178 ? 8.113 -3.824 -6.256 1.00 94.88 178 THR A N 1
ATOM 1455 C CA . THR A 1 178 ? 7.896 -4.049 -7.692 1.00 94.88 178 THR A CA 1
ATOM 1456 C C . THR A 1 178 ? 8.048 -2.750 -8.488 1.00 94.88 178 THR A C 1
ATOM 1458 O O . THR A 1 178 ? 8.802 -2.708 -9.462 1.00 94.88 178 THR A O 1
ATOM 1461 N N . ILE A 1 179 ? 7.401 -1.667 -8.041 1.00 94.62 179 ILE A N 1
ATOM 1462 C CA . ILE A 1 179 ? 7.489 -0.346 -8.682 1.00 94.62 179 ILE A CA 1
ATOM 1463 C C . ILE A 1 179 ? 8.926 0.187 -8.624 1.00 94.62 179 ILE A C 1
ATOM 1465 O O . ILE A 1 179 ? 9.450 0.650 -9.638 1.00 94.62 179 ILE A O 1
ATOM 1469 N N . ASN A 1 180 ? 9.593 0.084 -7.470 1.00 93.06 180 ASN A N 1
ATOM 1470 C CA . ASN A 1 180 ? 10.992 0.494 -7.316 1.00 93.06 180 ASN A CA 1
ATOM 1471 C C . ASN A 1 180 ? 11.911 -0.240 -8.293 1.00 93.06 180 ASN A C 1
ATOM 1473 O O . ASN A 1 180 ? 12.728 0.384 -8.968 1.00 93.06 180 ASN A O 1
ATOM 1477 N N . ARG A 1 181 ? 11.757 -1.562 -8.406 1.00 92.44 181 ARG A N 1
ATOM 1478 C CA . ARG A 1 181 ? 12.555 -2.377 -9.323 1.00 92.44 181 ARG A CA 1
ATOM 1479 C C . ARG A 1 181 ? 12.340 -1.956 -10.775 1.00 92.44 181 ARG A C 1
ATOM 1481 O O . ARG A 1 181 ? 13.308 -1.841 -11.519 1.00 92.44 181 ARG A O 1
ATOM 1488 N N . LYS A 1 182 ? 11.093 -1.676 -11.165 1.00 92.94 182 LYS A N 1
ATOM 1489 C CA . LYS A 1 182 ? 10.764 -1.194 -12.513 1.00 92.94 182 LYS A CA 1
ATOM 1490 C C . LYS A 1 182 ? 11.401 0.166 -12.804 1.00 92.94 182 LYS A C 1
ATOM 1492 O O . LYS A 1 182 ? 11.995 0.342 -13.864 1.00 92.94 182 LYS A O 1
ATOM 1497 N N . ILE A 1 183 ? 11.339 1.093 -11.850 1.00 92.56 183 ILE A N 1
ATOM 1498 C CA . ILE A 1 183 ? 12.000 2.402 -11.942 1.00 92.56 183 ILE A CA 1
ATOM 1499 C C . ILE A 1 183 ? 13.516 2.248 -12.114 1.00 92.56 183 ILE A C 1
ATOM 1501 O O . ILE A 1 183 ? 14.113 2.922 -12.954 1.00 92.56 183 ILE A O 1
ATOM 1505 N N . GLU A 1 184 ? 14.139 1.340 -11.367 1.00 90.94 184 GLU A N 1
ATOM 1506 C CA . GLU A 1 184 ? 15.575 1.089 -11.476 1.00 90.94 184 GLU A CA 1
ATOM 1507 C C . GLU A 1 184 ? 15.955 0.522 -12.853 1.00 90.94 184 GLU A C 1
ATOM 1509 O O . GLU A 1 184 ? 16.892 1.007 -13.487 1.00 90.94 184 GLU A O 1
ATOM 1514 N N . THR A 1 185 ? 15.173 -0.422 -13.388 1.00 91.88 185 THR A N 1
ATOM 1515 C CA . THR A 1 185 ? 15.354 -0.916 -14.764 1.00 91.88 185 THR A CA 1
ATOM 1516 C C . THR A 1 185 ? 15.250 0.210 -15.795 1.00 91.88 185 THR A C 1
ATOM 1518 O O . THR A 1 185 ? 16.072 0.288 -16.712 1.00 91.88 185 THR A O 1
ATOM 1521 N N . LEU A 1 186 ? 14.279 1.117 -15.644 1.00 91.81 186 LEU A N 1
ATOM 1522 C CA . LEU A 1 186 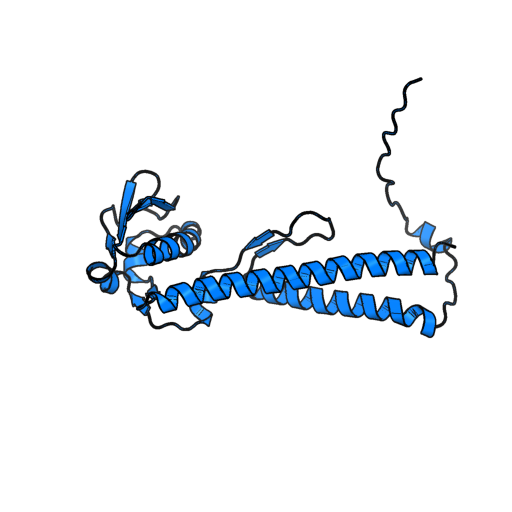? 14.127 2.266 -16.540 1.00 91.81 186 LEU A CA 1
ATOM 1523 C C . LEU A 1 186 ? 15.354 3.185 -16.488 1.00 91.81 186 LEU A C 1
ATOM 1525 O O . LEU A 1 186 ? 15.867 3.575 -17.536 1.00 91.81 186 LEU A O 1
ATOM 1529 N N . ARG A 1 187 ? 15.876 3.490 -15.294 1.00 90.56 187 ARG A N 1
ATOM 1530 C CA . ARG A 1 187 ? 17.087 4.314 -15.126 1.00 90.56 187 ARG A CA 1
ATOM 1531 C C . ARG A 1 187 ? 18.297 3.724 -15.830 1.00 90.56 187 ARG A C 1
ATOM 1533 O O . ARG A 1 187 ? 18.966 4.436 -16.579 1.00 90.56 187 ARG A O 1
ATOM 1540 N N . GLN A 1 188 ? 18.551 2.437 -15.619 1.00 91.12 188 GLN A N 1
ATOM 1541 C CA . GLN A 1 188 ? 19.657 1.725 -16.261 1.00 91.12 188 GLN A CA 1
ATOM 1542 C C . GLN A 1 188 ? 19.500 1.751 -17.786 1.00 91.12 188 GLN A C 1
ATOM 1544 O O . GLN A 1 188 ? 20.437 2.099 -18.504 1.00 91.12 188 GLN A O 1
ATOM 1549 N N . THR A 1 189 ? 18.283 1.518 -18.283 1.00 91.75 189 THR A N 1
ATOM 1550 C CA . THR A 1 189 ? 17.990 1.546 -19.724 1.00 91.75 189 THR A CA 1
ATOM 1551 C C . THR A 1 189 ? 18.228 2.931 -20.335 1.00 91.75 189 THR A C 1
ATOM 1553 O O . THR A 1 189 ? 18.807 3.042 -21.416 1.00 91.75 189 THR A O 1
ATOM 1556 N N . TYR A 1 190 ? 17.848 4.012 -19.646 1.00 89.69 190 TYR A N 1
ATOM 1557 C CA . TYR A 1 190 ? 18.155 5.370 -20.102 1.00 89.69 190 TYR A CA 1
ATOM 1558 C C . TYR A 1 190 ? 19.665 5.664 -20.126 1.00 89.69 190 TYR A C 1
ATOM 1560 O O . TYR A 1 190 ? 20.147 6.328 -21.047 1.00 89.69 190 TYR A O 1
ATOM 1568 N N . GLN A 1 191 ? 20.429 5.180 -19.141 1.00 88.88 191 GLN A N 1
ATOM 1569 C CA . GLN A 1 191 ? 21.890 5.328 -19.129 1.00 88.88 191 GLN A CA 1
ATOM 1570 C C . GLN A 1 191 ? 22.531 4.605 -20.320 1.00 88.88 191 GLN A C 1
ATOM 1572 O O . GLN A 1 191 ? 23.361 5.190 -21.019 1.00 88.88 191 GLN A O 1
ATOM 1577 N N . GLU A 1 192 ? 22.107 3.372 -20.597 1.00 90.31 192 GLU A N 1
ATOM 1578 C CA . GLU A 1 192 ? 22.560 2.613 -21.764 1.00 90.31 192 GLU A CA 1
ATOM 1579 C C . GLU A 1 192 ? 22.200 3.307 -23.080 1.00 90.31 192 GLU A C 1
ATOM 1581 O O . GLU A 1 192 ? 23.033 3.388 -23.986 1.00 90.31 192 GLU A O 1
ATOM 1586 N N . LEU A 1 193 ? 20.979 3.840 -23.188 1.00 88.00 193 LEU A N 1
ATOM 1587 C CA . LEU A 1 193 ? 20.537 4.583 -24.364 1.00 88.00 193 LEU A CA 1
ATOM 1588 C C . LEU A 1 193 ? 21.444 5.793 -24.620 1.00 88.00 193 LEU A C 1
ATOM 1590 O O . LEU A 1 193 ? 21.922 5.964 -25.741 1.00 88.00 193 LEU A O 1
ATOM 1594 N N . ASN A 1 194 ? 21.752 6.582 -23.586 1.00 85.50 194 ASN A N 1
ATOM 1595 C CA . ASN A 1 194 ? 22.657 7.728 -23.703 1.00 85.50 194 ASN A CA 1
ATOM 1596 C C . ASN A 1 194 ? 24.061 7.317 -24.164 1.00 85.50 194 ASN A C 1
ATOM 1598 O O . ASN A 1 194 ? 24.631 7.955 -25.049 1.00 85.50 194 ASN A O 1
ATOM 1602 N N . GLN A 1 195 ? 24.613 6.230 -23.618 1.00 87.00 195 GLN A N 1
ATOM 1603 C CA . GLN A 1 195 ? 25.913 5.711 -24.052 1.00 87.00 195 GLN A CA 1
ATOM 1604 C C . GLN A 1 195 ? 25.897 5.299 -25.530 1.00 87.00 195 GLN A C 1
ATOM 1606 O O . GLN A 1 195 ? 26.811 5.648 -26.276 1.00 87.00 195 GLN A O 1
ATOM 1611 N N . LYS A 1 196 ? 24.849 4.595 -25.974 1.00 83.94 196 LYS A N 1
ATOM 1612 C CA . LYS A 1 196 ? 24.710 4.135 -27.366 1.00 83.94 196 LYS A CA 1
ATOM 1613 C C . LYS A 1 196 ? 24.506 5.297 -28.339 1.00 83.94 196 LYS A C 1
ATOM 1615 O O . LYS A 1 196 ? 25.095 5.289 -29.417 1.00 83.94 196 LYS A O 1
ATOM 1620 N N . VAL A 1 197 ? 23.719 6.309 -27.966 1.00 81.88 197 VAL A N 1
ATOM 1621 C CA . VAL A 1 197 ? 23.557 7.539 -28.761 1.00 81.88 197 VAL A CA 1
ATOM 1622 C C . VAL A 1 197 ? 24.902 8.245 -28.918 1.00 81.88 197 VAL A C 1
ATOM 1624 O O . VAL A 1 197 ? 25.288 8.561 -30.043 1.00 81.88 197 VAL A O 1
ATOM 1627 N N . ASN A 1 198 ? 25.660 8.409 -27.830 1.00 79.94 198 ASN A N 1
ATOM 1628 C CA . ASN A 1 198 ? 26.991 9.013 -27.887 1.00 79.94 198 ASN A CA 1
ATOM 1629 C C . ASN A 1 198 ? 27.934 8.219 -28.807 1.00 79.94 198 ASN A C 1
ATOM 1631 O O . ASN A 1 198 ? 28.605 8.811 -29.642 1.00 79.94 198 ASN A O 1
ATOM 1635 N N . GLN A 1 199 ? 27.930 6.885 -28.737 1.00 80.81 199 GLN A N 1
ATOM 1636 C CA . GLN A 1 199 ? 28.746 6.038 -29.619 1.00 80.81 199 GLN A CA 1
ATOM 1637 C C . GLN A 1 199 ? 28.373 6.159 -31.108 1.00 80.81 199 GLN A C 1
ATOM 1639 O O . GLN A 1 199 ? 29.246 6.078 -31.969 1.00 80.81 199 GLN A O 1
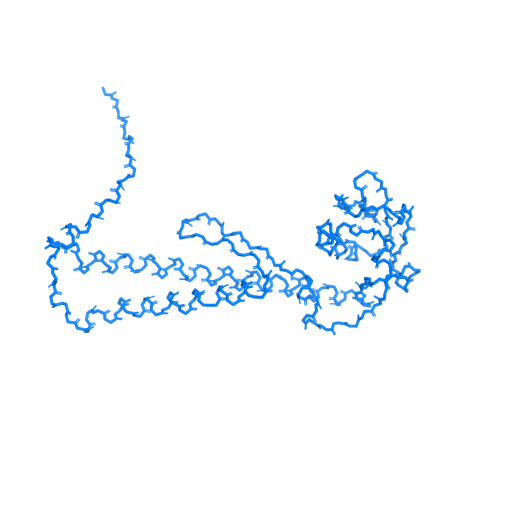ATOM 1644 N N . LEU A 1 200 ? 27.088 6.329 -31.433 1.00 73.50 200 LEU A N 1
ATOM 1645 C CA . LEU A 1 200 ? 26.612 6.414 -32.820 1.00 73.50 200 LEU A CA 1
ATOM 1646 C C . LEU A 1 200 ? 26.818 7.811 -33.432 1.00 73.50 200 LEU A C 1
ATOM 1648 O O . LEU A 1 200 ? 27.168 7.942 -34.614 1.00 73.50 200 LEU A O 1
ATOM 1652 N N . TYR A 1 201 ? 26.607 8.863 -32.641 1.00 65.62 201 TYR A N 1
ATOM 1653 C CA . TYR A 1 201 ? 26.534 10.236 -33.140 1.00 65.62 201 TYR A CA 1
ATOM 1654 C C . TYR A 1 201 ? 27.755 11.101 -32.799 1.00 65.62 201 TYR A C 1
ATOM 1656 O O . TYR A 1 201 ? 28.082 11.960 -33.612 1.00 65.62 201 TYR A O 1
ATOM 1664 N N . LEU A 1 202 ? 28.476 10.843 -31.702 1.00 58.53 202 LEU A N 1
ATOM 1665 C CA . LEU A 1 202 ? 29.636 11.632 -31.252 1.00 58.53 202 LEU A CA 1
ATOM 1666 C C . LEU A 1 202 ? 30.973 10.911 -31.517 1.00 58.53 202 LEU A C 1
ATOM 1668 O O . LEU A 1 202 ? 31.722 10.614 -30.587 1.00 58.53 202 LEU A O 1
ATOM 1672 N N . VAL A 1 203 ? 31.262 10.645 -32.799 1.00 48.75 203 VAL A N 1
ATOM 1673 C CA . VAL A 1 203 ? 32.653 10.493 -33.281 1.00 48.75 203 VAL A CA 1
ATOM 1674 C C . VAL A 1 203 ? 33.150 11.867 -33.683 1.00 48.75 203 VAL A C 1
ATOM 1676 O O . VAL A 1 203 ? 32.409 12.500 -34.471 1.00 48.75 203 VAL A O 1
#

Foldseek 3Di:
DDDDPPPDPDPPDDDPVVVVVFPPPPDDVVLCVVLVVLVVLLVVLVVVVVVQVVLVWDWAADLDPPQIDTGHDLVSLLVVVVADWDQLLVCCVPFKPFDDDQQDFQADWDDDDQFIDRPPHTTMGGPDPLQSVLCSVVRVVCSVVRDTNNRRSVPPIDHPDSVSSVSSVVVRVVVVVVNSVSSVVSSVSVVVSVVSCCVVRVD

Organism: Planktothrix agardhii (NCBI:txid1160)